Protein AF-A0A284VQP7-F1 (afdb_monomer_lite)

pLDDT: mean 91.72, std 7.7, range [53.84, 98.62]

Foldseek 3Di:
DAPVCLVVVLVVVLVVLVVVLVVVLVVLVVVLVVLVVQLVLLVLLLVLLVQLLVLLVQLLVLLVCCLVVVVVSSVVSNVSSVVSNVVSLVVNCVRDPDPVLNVLSVVLVVLVVQLNVLSVVLNVLSVDDDPDPVVSVVSNVVSNVSNVVSSVVNSVSSVVSSVVSVVSSVVSVVVSVVSVVVSVVSSVVSVVVSVVSVVVSVVVCCVQPVVLVVLLVVQVVCVVVVNLVDDNPDDDPYVSVVVSVVSVVVSVVVVVVVVVVVVVPPDPD

InterPro domains:
  IPR003660 HAMP domain [PF00672] (205-252)
  IPR003660 HAMP domain [PS50885] (207-259)
  IPR003660 HAMP domain [SM00304] (207-259)

Radius of gyration: 44.33 Å; chains: 1; bounding box: 80×21×144 Å

Structure (mmCIF, N/CA/C/O backbone):
data_AF-A0A284VQP7-F1
#
_entry.id   AF-A0A284VQP7-F1
#
loop_
_atom_site.group_PDB
_atom_site.id
_atom_site.type_symbol
_atom_site.label_atom_id
_atom_site.label_alt_id
_atom_site.label_comp_id
_atom_site.label_asym_id
_atom_site.label_entity_id
_atom_site.label_seq_id
_atom_site.pdbx_PDB_ins_code
_atom_site.Cartn_x
_atom_site.Cartn_y
_atom_site.Cartn_z
_atom_site.occupancy
_atom_site.B_iso_or_equiv
_atom_site.auth_seq_id
_atom_site.auth_comp_id
_atom_site.auth_asym_id
_atom_site.auth_atom_id
_atom_site.pdbx_PDB_model_num
ATOM 1 N N . MET A 1 1 ? -34.644 -8.974 44.242 1.00 61.06 1 MET A N 1
ATOM 2 C CA . MET A 1 1 ? -33.481 -9.615 43.578 1.00 61.06 1 MET A CA 1
ATOM 3 C C . MET A 1 1 ? -32.285 -9.430 44.492 1.00 61.06 1 MET A C 1
ATOM 5 O O . MET A 1 1 ? -32.101 -8.303 44.943 1.00 61.06 1 MET A O 1
ATOM 9 N N . LYS A 1 2 ? -31.546 -10.504 44.792 1.00 77.31 2 LYS A N 1
ATOM 10 C CA . LYS A 1 2 ? -30.437 -10.482 45.754 1.00 77.31 2 LYS A CA 1
ATOM 11 C C . LYS A 1 2 ? -29.360 -9.427 45.392 1.00 77.31 2 LYS A C 1
ATOM 13 O O . LYS A 1 2 ? -29.094 -9.256 44.202 1.00 77.31 2 LYS A O 1
ATOM 18 N N . ILE A 1 3 ? -28.742 -8.728 46.354 1.00 76.75 3 ILE A N 1
ATOM 19 C CA . ILE A 1 3 ? -27.685 -7.702 46.190 1.00 76.75 3 ILE A CA 1
ATOM 20 C C . ILE A 1 3 ? -26.565 -8.261 45.329 1.00 76.75 3 ILE A C 1
ATOM 22 O O . ILE A 1 3 ? -26.099 -7.590 44.410 1.00 76.75 3 ILE A O 1
ATOM 26 N N . MET A 1 4 ? -26.177 -9.509 45.606 1.00 77.31 4 MET A N 1
ATOM 27 C CA . MET A 1 4 ? -25.163 -10.219 44.840 1.00 77.31 4 MET A CA 1
ATOM 28 C C . MET A 1 4 ? -25.508 -10.213 43.349 1.00 77.31 4 MET A C 1
ATOM 30 O O . MET A 1 4 ? -24.656 -9.859 42.548 1.00 77.31 4 MET A O 1
ATOM 34 N N . TYR A 1 5 ? -26.759 -10.493 42.962 1.00 79.62 5 TYR A N 1
ATOM 35 C CA . TYR A 1 5 ? -27.167 -10.444 41.553 1.00 79.62 5 TYR A CA 1
ATOM 36 C C . TYR A 1 5 ? -27.206 -9.021 40.993 1.00 79.62 5 TYR A C 1
ATOM 38 O O . TYR A 1 5 ? -26.903 -8.844 39.820 1.00 79.62 5 TYR A O 1
ATOM 46 N N . LYS A 1 6 ? -27.511 -7.994 41.797 1.00 76.31 6 LYS A N 1
ATOM 47 C CA . LYS A 1 6 ? -27.460 -6.591 41.342 1.00 76.31 6 LYS A CA 1
ATOM 48 C C . LYS A 1 6 ? -26.025 -6.146 41.051 1.00 76.31 6 LYS A C 1
ATOM 50 O O . LYS A 1 6 ? -25.772 -5.610 39.975 1.00 76.31 6 LYS A O 1
ATOM 55 N N . LEU A 1 7 ? -25.092 -6.420 41.965 1.00 82.44 7 LEU A N 1
ATOM 56 C CA . LEU A 1 7 ? -23.664 -6.151 41.767 1.00 82.44 7 LEU A CA 1
ATOM 57 C C . LEU A 1 7 ? -23.115 -6.948 40.588 1.00 82.44 7 LEU A C 1
ATOM 59 O O . LEU A 1 7 ? -22.533 -6.365 39.678 1.00 82.44 7 LEU A O 1
ATOM 63 N N . LEU A 1 8 ? -23.360 -8.260 40.572 1.00 86.19 8 LEU A N 1
ATOM 64 C CA . LEU A 1 8 ? -22.884 -9.142 39.513 1.00 86.19 8 LEU A CA 1
ATOM 65 C C . LEU A 1 8 ? -23.449 -8.717 38.153 1.00 86.19 8 LEU A C 1
ATOM 67 O O . LEU A 1 8 ? -22.700 -8.667 37.190 1.00 86.19 8 LEU A O 1
ATOM 71 N N . SER A 1 9 ? -24.726 -8.325 38.073 1.00 84.69 9 SER A N 1
ATOM 72 C CA . SER A 1 9 ? -25.320 -7.824 36.826 1.00 84.69 9 SER A CA 1
ATOM 73 C C . SER A 1 9 ? -24.665 -6.530 36.335 1.00 84.69 9 SER A C 1
ATOM 75 O O . SER A 1 9 ? -24.411 -6.408 35.142 1.00 84.69 9 SER A O 1
ATOM 77 N N . GLY A 1 10 ? -24.323 -5.597 37.233 1.00 85.81 10 GLY A N 1
ATOM 78 C CA . GLY A 1 10 ? -23.617 -4.364 36.874 1.00 85.81 10 GLY A CA 1
ATOM 79 C C . GLY A 1 10 ? -22.186 -4.622 36.402 1.00 85.81 10 GLY A C 1
ATOM 80 O O . GLY A 1 10 ? -21.759 -4.060 35.397 1.00 85.81 10 GLY A O 1
ATOM 81 N N . PHE A 1 11 ? -21.467 -5.519 37.079 1.00 87.75 11 PHE A N 1
ATOM 82 C CA . PHE A 1 11 ? -20.127 -5.935 36.664 1.00 87.75 11 PHE A CA 1
ATOM 83 C C . PHE A 1 11 ? -20.138 -6.701 35.342 1.00 87.75 11 PHE A C 1
ATOM 85 O O . PHE A 1 11 ? -19.349 -6.383 34.462 1.00 87.75 11 PHE A O 1
ATOM 92 N N . ILE A 1 12 ? -21.050 -7.660 35.164 1.00 92.12 12 ILE A N 1
ATOM 93 C CA . ILE A 1 12 ? -21.219 -8.387 33.898 1.00 92.12 12 ILE A CA 1
ATOM 94 C C . ILE A 1 12 ? -21.541 -7.408 32.772 1.00 92.12 12 ILE A C 1
ATOM 96 O O . ILE A 1 12 ? -20.969 -7.515 31.694 1.00 92.12 12 ILE A O 1
ATOM 100 N N . PHE A 1 13 ? -22.411 -6.429 33.024 1.00 89.38 13 PHE A N 1
ATOM 101 C CA . PHE A 1 13 ? -22.733 -5.401 32.043 1.00 89.38 13 PHE A CA 1
ATOM 102 C C . PHE A 1 13 ? -21.506 -4.566 31.653 1.00 89.38 13 PHE A C 1
ATOM 104 O O . PHE A 1 13 ? -21.275 -4.351 30.466 1.00 89.38 13 PHE A O 1
ATOM 111 N N . LEU A 1 14 ? -20.680 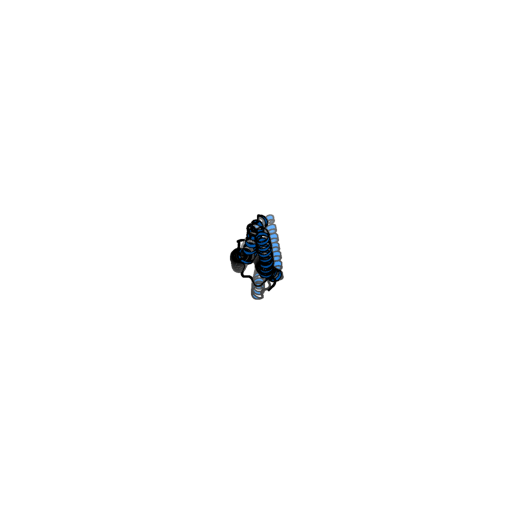-4.152 32.621 1.00 90.00 14 LEU A N 1
ATOM 112 C CA . LEU A 1 14 ? -19.423 -3.450 32.338 1.00 90.00 14 LEU A CA 1
ATOM 113 C C . LEU A 1 14 ? -18.441 -4.318 31.555 1.00 90.00 14 LEU A C 1
ATOM 115 O O . LEU A 1 14 ? -17.865 -3.849 30.580 1.00 90.00 14 LEU A O 1
ATOM 119 N N . VAL A 1 15 ? -18.270 -5.581 31.948 1.00 92.94 15 VAL A N 1
ATOM 120 C CA . VAL A 1 15 ? -17.390 -6.519 31.242 1.00 92.94 15 VAL A CA 1
ATOM 121 C C . VAL A 1 15 ? -17.854 -6.696 29.801 1.00 92.94 15 VAL A C 1
ATOM 123 O O . VAL A 1 15 ? -17.040 -6.548 28.898 1.00 92.94 15 VAL A O 1
ATOM 126 N N . LEU A 1 16 ? -19.150 -6.926 29.569 1.00 93.00 16 LEU A N 1
ATOM 127 C CA . LEU A 1 16 ? -19.714 -7.036 28.222 1.00 93.00 16 LEU A CA 1
ATOM 128 C C . LEU A 1 16 ? -19.466 -5.774 27.401 1.00 93.00 16 LEU A C 1
ATOM 130 O O . LEU A 1 16 ? -19.072 -5.868 26.243 1.00 93.00 16 LEU A O 1
ATOM 134 N N . LEU A 1 17 ? -19.649 -4.599 27.998 1.00 90.56 17 LEU A N 1
ATOM 135 C CA . LEU A 1 17 ? -19.397 -3.329 27.333 1.00 90.56 17 LEU A CA 1
ATOM 136 C C . LEU A 1 17 ? -17.929 -3.192 26.920 1.00 90.56 17 LEU A C 1
ATOM 138 O O . LEU A 1 17 ? -17.649 -2.890 25.761 1.00 90.56 17 LEU A O 1
ATOM 142 N N . PHE A 1 18 ? -16.993 -3.452 27.835 1.00 90.75 18 PHE A N 1
ATOM 143 C CA . PHE A 1 18 ? -15.564 -3.412 27.525 1.00 90.75 18 PHE A CA 1
ATOM 144 C C . PHE A 1 18 ? -15.166 -4.485 26.509 1.00 90.75 18 PHE A C 1
ATOM 146 O O . PHE A 1 18 ? -14.330 -4.220 25.651 1.00 90.75 18 PHE A O 1
ATOM 153 N N . SER A 1 19 ? -15.781 -5.670 26.551 1.00 93.75 19 SER A N 1
ATOM 154 C CA . SER A 1 19 ? -15.580 -6.708 25.537 1.00 93.75 19 SER A CA 1
ATOM 155 C C . SER A 1 19 ? -16.064 -6.249 24.162 1.00 93.75 19 SER A C 1
ATOM 157 O O . SER A 1 19 ? -15.336 -6.415 23.190 1.00 93.75 19 SER A O 1
ATOM 159 N N . ILE A 1 20 ? -17.240 -5.619 24.068 1.00 92.31 20 ILE A N 1
ATOM 160 C CA . ILE A 1 20 ? -17.759 -5.065 22.809 1.00 92.31 20 ILE A CA 1
ATOM 161 C C . ILE A 1 20 ? -16.827 -3.967 22.289 1.00 92.31 20 ILE A C 1
ATOM 163 O O . ILE A 1 20 ? -16.436 -4.009 21.126 1.00 92.31 20 ILE A O 1
ATOM 167 N N . ALA A 1 21 ? -16.416 -3.026 23.145 1.00 91.00 21 ALA A N 1
ATOM 168 C CA . ALA A 1 21 ? -15.462 -1.982 22.774 1.00 91.00 21 ALA A CA 1
ATOM 169 C C . ALA A 1 21 ? -14.129 -2.581 22.293 1.00 91.00 21 ALA A C 1
ATOM 171 O O . ALA A 1 21 ? -13.591 -2.150 21.277 1.00 91.00 21 ALA A O 1
ATOM 172 N N . GLY A 1 22 ? -13.631 -3.620 22.970 1.00 93.12 22 GLY A N 1
ATOM 173 C CA . GLY A 1 22 ? -12.433 -4.355 22.568 1.00 93.12 22 GLY A CA 1
ATOM 174 C C . GLY A 1 22 ? -12.576 -5.016 21.197 1.00 93.12 22 GLY A C 1
ATOM 175 O O . GLY A 1 22 ? -11.700 -4.854 20.353 1.00 93.12 22 GLY A O 1
ATOM 176 N N . VAL A 1 23 ? -13.697 -5.695 20.933 1.00 94.25 23 VAL A N 1
ATOM 177 C CA . VAL A 1 23 ? -13.986 -6.297 19.618 1.00 94.25 23 VAL A CA 1
ATOM 178 C C . VAL A 1 23 ? -14.062 -5.225 18.527 1.00 94.25 23 VAL A C 1
ATOM 180 O O . VAL A 1 23 ? -13.500 -5.409 17.449 1.00 94.25 23 VAL A O 1
ATOM 183 N N . VAL A 1 24 ? -14.699 -4.083 18.800 1.00 91.31 24 VAL A N 1
ATOM 184 C CA . VAL A 1 24 ? -14.751 -2.947 17.865 1.00 91.31 24 VAL A CA 1
ATOM 185 C C . VAL A 1 24 ? -13.346 -2.412 17.572 1.00 91.31 24 VAL A C 1
ATOM 187 O O . VAL A 1 24 ? -13.013 -2.174 16.416 1.00 91.31 24 VAL A O 1
ATOM 190 N N . ILE A 1 25 ? -12.491 -2.257 18.583 1.00 90.44 25 ILE A N 1
ATOM 191 C CA . ILE A 1 25 ? -11.111 -1.793 18.383 1.00 90.44 25 ILE A CA 1
ATOM 192 C C . ILE A 1 25 ? -10.320 -2.801 17.541 1.00 90.44 25 ILE A C 1
ATOM 194 O O . ILE A 1 25 ? -9.711 -2.411 16.549 1.00 90.44 25 ILE A O 1
ATOM 198 N N . ILE A 1 26 ? -10.373 -4.093 17.881 1.00 91.81 26 ILE A N 1
ATOM 199 C CA . ILE A 1 26 ? -9.652 -5.150 17.151 1.00 91.81 26 ILE A CA 1
ATOM 200 C C . ILE A 1 26 ? -10.114 -5.224 15.692 1.00 91.81 26 ILE A C 1
ATOM 202 O O . ILE A 1 26 ? -9.290 -5.297 14.787 1.00 91.81 26 ILE A O 1
ATOM 206 N N . THR A 1 27 ? -11.422 -5.157 15.439 1.00 89.56 27 THR A N 1
ATOM 207 C CA . THR A 1 27 ? -11.949 -5.176 14.065 1.00 89.56 27 THR A CA 1
ATOM 208 C C . THR A 1 27 ? -11.489 -3.966 13.250 1.00 89.56 27 THR A C 1
ATOM 210 O O . THR A 1 27 ? -11.126 -4.141 12.091 1.00 89.56 27 THR A O 1
ATOM 213 N N . ASN A 1 28 ? -11.419 -2.767 13.840 1.00 87.75 28 ASN A N 1
ATOM 214 C CA . ASN A 1 28 ? -10.866 -1.590 13.156 1.00 87.75 28 ASN A CA 1
ATOM 215 C C . ASN A 1 28 ? -9.350 -1.707 12.913 1.00 87.75 28 ASN A C 1
ATOM 217 O O . ASN A 1 28 ? -8.872 -1.301 11.856 1.00 87.75 28 ASN A O 1
ATOM 221 N N . LEU A 1 29 ? -8.594 -2.299 13.844 1.00 87.75 29 LEU A N 1
ATOM 222 C CA . LEU A 1 29 ? -7.161 -2.554 13.648 1.00 87.75 29 LEU A CA 1
ATOM 223 C C . LEU A 1 29 ? -6.907 -3.521 12.484 1.00 87.75 29 LEU A C 1
ATOM 225 O O . LEU A 1 29 ? -6.023 -3.267 11.671 1.00 87.75 29 LEU A O 1
ATOM 229 N N . ASN A 1 30 ? -7.728 -4.564 12.343 1.00 88.44 30 ASN A N 1
ATOM 230 C CA . ASN A 1 30 ? -7.627 -5.490 11.211 1.00 88.44 30 ASN A CA 1
ATOM 231 C C . ASN A 1 30 ? -7.916 -4.795 9.868 1.00 88.44 30 ASN A C 1
ATOM 233 O O . ASN A 1 30 ? -7.299 -5.122 8.858 1.00 88.44 30 ASN A O 1
ATOM 237 N N . VAL A 1 31 ? -8.826 -3.811 9.837 1.00 87.69 31 VAL A N 1
ATOM 238 C CA . VAL A 1 31 ? -9.062 -3.002 8.627 1.00 87.69 31 VAL A CA 1
ATOM 239 C C . VAL A 1 31 ? -7.801 -2.221 8.255 1.00 87.69 31 VAL A C 1
ATOM 241 O O . VAL A 1 31 ? -7.412 -2.239 7.089 1.00 87.69 31 VAL A O 1
ATOM 244 N N . ILE A 1 32 ? -7.118 -1.602 9.225 1.00 89.12 32 ILE A N 1
ATOM 245 C CA . ILE A 1 32 ? -5.844 -0.908 8.973 1.00 89.12 32 ILE A CA 1
ATOM 246 C C . ILE A 1 32 ? -4.805 -1.863 8.383 1.00 89.12 32 ILE A C 1
ATOM 248 O O . ILE A 1 32 ? -4.155 -1.491 7.414 1.00 89.12 32 ILE A O 1
ATOM 252 N N . GLU A 1 33 ? -4.678 -3.085 8.905 1.00 87.44 33 GLU A N 1
ATOM 253 C CA . GLU A 1 33 ? -3.718 -4.071 8.387 1.00 87.44 33 GLU A CA 1
ATOM 254 C C . GLU A 1 33 ? -3.979 -4.406 6.909 1.00 87.44 33 GLU A C 1
ATOM 256 O O . GLU A 1 33 ? -3.057 -4.415 6.095 1.00 87.44 33 GLU A O 1
ATOM 261 N N . THR A 1 34 ? -5.245 -4.602 6.523 1.00 87.75 34 THR A N 1
ATOM 262 C CA . THR A 1 34 ? -5.590 -4.857 5.112 1.00 87.75 34 THR A CA 1
ATOM 263 C C . THR A 1 34 ? -5.309 -3.660 4.204 1.00 87.75 34 THR A C 1
ATOM 265 O O . THR A 1 34 ? -4.891 -3.833 3.058 1.00 87.75 34 THR A O 1
ATOM 268 N N . VAL A 1 35 ? -5.518 -2.443 4.709 1.00 90.06 35 VAL A N 1
ATOM 269 C CA . VAL A 1 35 ? -5.256 -1.212 3.961 1.00 90.06 35 VAL A CA 1
ATOM 270 C C . VAL A 1 35 ? -3.751 -0.964 3.831 1.00 90.06 35 VAL A C 1
ATOM 272 O O . VAL A 1 35 ? -3.297 -0.592 2.754 1.00 90.06 35 VAL A O 1
ATOM 275 N N . ASP A 1 36 ? -2.969 -1.231 4.876 1.00 89.94 36 ASP A N 1
ATOM 276 C CA . ASP A 1 36 ? -1.506 -1.144 4.852 1.00 89.94 36 ASP A CA 1
ATOM 277 C C . ASP A 1 36 ? -0.902 -2.132 3.845 1.00 89.94 36 ASP A C 1
ATOM 279 O O . ASP A 1 36 ? -0.103 -1.745 2.990 1.00 89.94 36 ASP A O 1
ATOM 283 N N . ALA A 1 37 ? -1.384 -3.381 3.840 1.00 92.12 37 ALA A N 1
ATOM 284 C CA . ALA A 1 37 ? -0.995 -4.374 2.841 1.00 92.12 37 ALA A CA 1
ATOM 285 C C . ALA A 1 37 ? -1.308 -3.906 1.408 1.00 92.12 37 ALA A C 1
ATOM 287 O O . ALA A 1 37 ? -0.504 -4.111 0.495 1.00 92.12 37 ALA A O 1
ATOM 288 N N . ARG A 1 38 ? -2.453 -3.235 1.205 1.00 93.00 38 ARG A N 1
ATOM 289 C CA . ARG A 1 38 ? -2.819 -2.673 -0.100 1.00 93.00 38 ARG A CA 1
ATOM 290 C C . ARG A 1 38 ? -1.904 -1.520 -0.513 1.00 93.00 38 ARG A C 1
ATOM 292 O O . ARG A 1 38 ? -1.459 -1.500 -1.657 1.00 93.00 38 ARG A O 1
ATOM 299 N N . VAL A 1 39 ? -1.583 -0.608 0.404 1.00 95.25 39 VAL A N 1
ATOM 300 C CA . VAL A 1 39 ? -0.620 0.480 0.159 1.00 95.25 39 VAL A CA 1
ATOM 301 C C . VAL A 1 39 ? 0.743 -0.087 -0.228 1.00 95.25 39 VAL A C 1
ATOM 303 O O . VAL A 1 39 ? 1.332 0.376 -1.201 1.00 95.25 39 VAL A O 1
ATOM 306 N N . GLY A 1 40 ? 1.228 -1.105 0.488 1.00 95.56 40 GLY A N 1
ATOM 307 C CA . GLY A 1 40 ? 2.493 -1.767 0.170 1.00 95.56 40 GLY A CA 1
ATOM 308 C C . GLY A 1 40 ? 2.500 -2.397 -1.227 1.00 95.56 40 GLY A C 1
ATOM 309 O O . GLY A 1 40 ? 3.482 -2.262 -1.962 1.00 95.56 40 GLY A O 1
ATOM 310 N N . TYR A 1 41 ? 1.395 -3.043 -1.610 1.00 96.06 41 TYR A N 1
ATOM 311 C CA . TYR A 1 41 ? 1.209 -3.599 -2.951 1.00 96.06 41 TYR A CA 1
ATOM 312 C C . TYR A 1 41 ? 1.246 -2.505 -4.031 1.00 96.06 41 TYR A C 1
ATOM 314 O O . TYR A 1 41 ? 2.082 -2.582 -4.931 1.00 96.06 41 TYR A O 1
ATOM 322 N N . ASP A 1 42 ? 0.408 -1.466 -3.924 1.00 96.19 42 ASP A N 1
ATOM 323 C CA . ASP A 1 42 ? 0.322 -0.412 -4.948 1.00 96.19 42 ASP A CA 1
ATOM 324 C C . ASP A 1 42 ? 1.651 0.368 -5.054 1.00 96.19 42 ASP A C 1
ATOM 326 O O . ASP A 1 42 ? 2.144 0.613 -6.158 1.00 96.19 42 ASP A O 1
ATOM 330 N N . PHE A 1 43 ? 2.302 0.651 -3.916 1.00 97.06 43 PHE A N 1
ATOM 331 C CA . PHE A 1 43 ? 3.628 1.277 -3.874 1.00 97.06 43 PHE A CA 1
ATOM 332 C C . PHE A 1 43 ? 4.690 0.440 -4.593 1.00 97.06 43 PHE A C 1
ATOM 334 O O . PHE A 1 43 ? 5.497 0.982 -5.351 1.00 97.06 43 PHE A O 1
ATOM 341 N N . SER A 1 44 ? 4.691 -0.880 -4.387 1.00 97.31 44 SER A N 1
ATOM 342 C CA . SER A 1 44 ? 5.637 -1.773 -5.062 1.00 97.31 44 SER A CA 1
ATOM 343 C C . SER A 1 44 ? 5.401 -1.750 -6.573 1.00 97.31 44 SER A C 1
ATOM 345 O O . SER A 1 44 ? 6.334 -1.527 -7.340 1.00 97.31 44 SER A O 1
ATOM 347 N N . ILE A 1 45 ? 4.153 -1.879 -7.029 1.00 97.94 45 ILE A N 1
ATOM 348 C CA . ILE A 1 45 ? 3.832 -1.790 -8.460 1.00 97.94 45 ILE A CA 1
ATOM 349 C C . ILE A 1 45 ? 4.321 -0.460 -9.059 1.00 97.94 45 ILE A C 1
ATOM 351 O O . ILE A 1 45 ? 4.996 -0.470 -10.092 1.00 97.94 45 ILE A O 1
ATOM 355 N N . ASN A 1 46 ? 4.069 0.675 -8.404 1.00 98.06 46 ASN A N 1
ATOM 356 C CA . ASN A 1 46 ? 4.542 1.978 -8.875 1.00 98.06 46 ASN A CA 1
ATOM 357 C C . ASN A 1 46 ? 6.079 2.083 -8.917 1.00 98.06 46 ASN A C 1
ATOM 359 O O . ASN A 1 46 ? 6.645 2.559 -9.907 1.00 98.06 46 ASN A O 1
ATOM 363 N N . GLN A 1 47 ? 6.772 1.590 -7.887 1.00 98.19 47 GLN A N 1
ATOM 364 C CA . GLN A 1 47 ? 8.234 1.607 -7.823 1.00 98.19 47 GLN A CA 1
ATOM 365 C C . GLN A 1 47 ? 8.860 0.806 -8.972 1.00 98.19 47 GLN A C 1
ATOM 367 O O . GLN A 1 47 ? 9.774 1.292 -9.645 1.00 98.19 47 GLN A O 1
ATOM 372 N N . TYR A 1 48 ? 8.370 -0.411 -9.213 1.00 98.50 48 TYR A N 1
ATOM 373 C CA . TYR A 1 48 ? 8.868 -1.266 -10.290 1.00 98.50 48 TYR A CA 1
ATOM 374 C C . TYR A 1 48 ? 8.511 -0.696 -11.672 1.00 98.50 48 TYR A C 1
ATOM 376 O O . TYR A 1 48 ? 9.341 -0.733 -12.578 1.00 98.50 48 TYR A O 1
ATOM 384 N N . SER A 1 49 ? 7.345 -0.062 -11.822 1.00 98.38 49 SER A N 1
ATOM 385 C CA . SER A 1 49 ? 6.967 0.667 -13.046 1.00 98.38 49 SER A CA 1
ATOM 386 C C . SER A 1 49 ? 7.921 1.831 -13.335 1.00 98.38 49 SER A C 1
ATOM 388 O O . SER A 1 49 ? 8.433 1.963 -14.446 1.00 98.38 49 SER A O 1
ATOM 390 N N . THR A 1 50 ? 8.251 2.623 -12.312 1.00 98.25 50 THR A N 1
ATOM 391 C CA . THR A 1 50 ? 9.195 3.749 -12.418 1.00 98.25 50 THR A CA 1
ATOM 392 C C . THR A 1 50 ? 10.610 3.268 -12.753 1.00 98.25 50 THR A C 1
ATOM 394 O O . THR A 1 50 ? 11.334 3.879 -13.539 1.00 98.25 50 THR A O 1
ATOM 397 N N . ASN A 1 51 ? 11.044 2.154 -12.161 1.00 98.31 51 ASN A N 1
ATOM 398 C CA . ASN A 1 51 ? 12.353 1.577 -12.459 1.00 98.31 51 ASN A CA 1
ATOM 399 C C . ASN A 1 51 ? 12.415 0.968 -13.869 1.00 98.31 51 ASN A C 1
ATOM 401 O O . ASN A 1 51 ? 13.474 1.024 -14.497 1.00 98.31 51 ASN A O 1
ATOM 405 N N . TYR A 1 52 ? 11.298 0.446 -14.384 1.00 98.44 52 TYR A N 1
ATOM 406 C CA . TYR A 1 52 ? 11.174 0.021 -15.778 1.00 98.44 52 TYR A CA 1
ATOM 407 C C . TYR A 1 52 ? 11.389 1.221 -16.720 1.00 98.44 52 TYR A C 1
ATOM 409 O O . TYR A 1 52 ? 12.278 1.179 -17.572 1.00 98.44 52 TYR A O 1
ATOM 417 N N . GLU A 1 53 ? 10.681 2.331 -16.498 1.00 97.75 53 GLU A N 1
ATOM 418 C CA . GLU A 1 53 ? 10.864 3.584 -17.250 1.00 97.75 53 GLU A CA 1
ATOM 419 C C . GLU A 1 53 ? 12.323 4.075 -17.227 1.00 97.75 53 GLU A C 1
ATOM 421 O O . GLU A 1 53 ? 12.923 4.359 -18.268 1.00 97.75 53 GLU A O 1
ATOM 426 N N . ARG A 1 54 ? 12.958 4.084 -16.048 1.00 97.94 54 ARG A N 1
ATOM 427 C CA . ARG A 1 54 ? 14.380 4.449 -15.915 1.00 97.94 54 ARG A CA 1
ATOM 428 C C . ARG A 1 54 ? 15.306 3.514 -16.692 1.00 97.94 54 ARG A C 1
ATOM 430 O O . ARG A 1 54 ? 16.312 3.977 -17.231 1.00 97.94 54 ARG A O 1
ATOM 437 N N . GLY A 1 55 ? 14.992 2.221 -16.755 1.00 98.06 55 GLY A N 1
ATOM 438 C CA . GLY A 1 55 ? 15.732 1.243 -17.553 1.00 98.06 55 GLY A CA 1
ATOM 439 C C . GLY A 1 55 ? 15.707 1.574 -19.048 1.00 98.06 55 GLY A C 1
ATOM 440 O O . GLY A 1 55 ? 16.757 1.544 -19.699 1.00 98.06 55 GLY A O 1
ATOM 441 N N . ALA A 1 56 ? 14.545 1.979 -19.569 1.00 97.69 56 ALA A N 1
ATOM 442 C CA . ALA A 1 56 ? 14.381 2.407 -20.959 1.00 97.69 56 ALA A CA 1
ATOM 443 C C . ALA A 1 56 ? 15.221 3.654 -21.275 1.00 97.69 56 ALA A C 1
ATOM 445 O O . ALA A 1 56 ? 16.026 3.642 -22.215 1.00 97.69 56 ALA A O 1
ATOM 446 N N . ALA A 1 57 ? 15.129 4.688 -20.432 1.00 96.69 57 ALA A N 1
ATOM 447 C CA . ALA A 1 57 ? 15.938 5.901 -20.565 1.00 96.69 57 ALA A CA 1
ATOM 448 C C . ALA A 1 57 ? 17.448 5.594 -20.511 1.00 96.69 57 ALA A C 1
ATOM 450 O O . ALA A 1 57 ? 18.239 6.125 -21.295 1.00 96.69 57 ALA A O 1
ATOM 451 N N . LYS A 1 58 ? 17.864 4.681 -19.625 1.00 98.12 58 LYS A N 1
ATOM 452 C CA . LYS A 1 58 ? 19.265 4.264 -19.490 1.00 98.12 58 LYS A CA 1
ATOM 453 C C . LYS A 1 58 ? 19.788 3.555 -20.739 1.00 98.12 58 LYS A C 1
ATOM 455 O O . LYS A 1 58 ? 20.906 3.845 -21.169 1.00 98.12 58 LYS A O 1
ATOM 460 N N . MET A 1 59 ? 18.983 2.685 -21.354 1.00 98.12 59 MET A N 1
ATOM 461 C CA . MET A 1 59 ? 19.328 2.038 -22.624 1.00 98.12 59 MET A CA 1
ATOM 462 C C . MET A 1 59 ? 19.486 3.065 -23.753 1.00 98.12 59 MET A C 1
ATOM 464 O O . MET A 1 59 ? 20.447 2.981 -24.523 1.00 98.12 59 MET A O 1
ATOM 468 N N . GLN A 1 60 ? 18.584 4.045 -23.844 1.00 96.00 60 GLN A N 1
ATOM 469 C CA . GLN A 1 60 ? 18.636 5.102 -24.860 1.00 96.00 60 GLN A CA 1
ATOM 470 C C . GLN A 1 60 ? 19.916 5.932 -24.741 1.00 96.00 60 GLN A C 1
ATOM 472 O O . GLN A 1 60 ? 20.674 6.044 -25.707 1.00 96.00 60 GLN A O 1
ATOM 477 N N . VAL A 1 61 ? 20.197 6.447 -23.539 1.00 97.56 61 VAL A N 1
ATOM 478 C CA . VAL A 1 61 ? 21.415 7.223 -23.263 1.00 97.56 61 VAL A CA 1
ATOM 479 C C . VAL A 1 61 ? 22.660 6.378 -23.523 1.00 97.56 61 VAL A C 1
ATOM 481 O O . VAL A 1 61 ? 23.594 6.845 -24.175 1.00 97.56 61 VAL A O 1
ATOM 484 N N . GLY A 1 62 ? 22.666 5.119 -23.081 1.00 98.19 62 GLY A N 1
ATOM 485 C CA . GLY A 1 62 ? 23.773 4.199 -23.327 1.00 98.19 62 GLY A CA 1
ATOM 486 C C . GLY A 1 62 ? 24.030 3.966 -24.816 1.00 98.19 62 GLY A C 1
ATOM 487 O O . GLY A 1 62 ? 25.177 4.011 -25.256 1.00 98.19 62 GLY A O 1
ATOM 488 N N . THR A 1 63 ? 22.972 3.788 -25.610 1.00 97.94 63 THR A N 1
ATOM 489 C CA . THR A 1 63 ? 23.083 3.583 -27.062 1.00 97.94 63 THR A CA 1
ATOM 490 C C . THR A 1 63 ? 23.608 4.828 -27.767 1.00 97.94 63 THR A C 1
ATOM 492 O O . THR A 1 63 ? 24.488 4.731 -28.625 1.00 97.94 63 THR A O 1
ATOM 495 N N . TYR A 1 64 ? 23.138 6.009 -27.360 1.00 96.69 64 TYR A N 1
ATOM 496 C CA . TYR A 1 64 ? 23.660 7.273 -27.867 1.00 96.69 64 TYR A CA 1
ATOM 497 C C . TYR A 1 64 ? 25.154 7.421 -27.546 1.00 96.69 64 TYR A C 1
ATOM 499 O O . TYR A 1 64 ? 25.952 7.602 -28.462 1.00 96.69 64 TYR A O 1
ATOM 507 N N . LEU A 1 65 ? 25.565 7.241 -26.286 1.00 97.44 65 LEU A N 1
ATOM 508 C CA . LEU A 1 65 ? 26.977 7.293 -25.880 1.00 97.44 65 LEU A CA 1
ATOM 509 C C . LEU A 1 65 ? 27.842 6.281 -26.639 1.00 97.44 65 LEU A C 1
ATOM 511 O O . LEU A 1 65 ? 28.958 6.606 -27.050 1.00 97.44 65 LEU A O 1
ATOM 515 N N . TYR A 1 66 ? 27.318 5.075 -26.863 1.00 97.31 66 TYR A N 1
ATOM 516 C CA . TYR A 1 66 ? 27.998 4.045 -27.641 1.00 97.31 66 TYR A CA 1
ATOM 517 C C . TYR A 1 66 ? 28.262 4.508 -29.079 1.00 97.31 66 TYR A C 1
ATOM 519 O O . TYR A 1 66 ? 29.382 4.371 -29.573 1.00 97.31 66 TYR A O 1
ATOM 527 N N . SER A 1 67 ? 27.259 5.122 -29.718 1.00 95.75 67 SER A N 1
ATOM 528 C CA . SER A 1 67 ? 27.369 5.673 -31.076 1.00 95.75 67 SER A CA 1
ATOM 529 C C . SER A 1 67 ? 28.332 6.861 -31.188 1.00 95.75 67 SER A C 1
ATOM 531 O O . SER A 1 67 ? 28.926 7.064 -32.242 1.00 95.75 67 SER A O 1
ATOM 533 N N . GLN A 1 68 ? 28.535 7.611 -30.098 1.00 95.12 68 GLN A N 1
ATOM 534 C CA . GLN A 1 68 ? 29.409 8.792 -30.040 1.00 95.12 68 GLN A CA 1
ATOM 535 C C . GLN A 1 68 ? 30.863 8.461 -29.651 1.00 95.12 68 GLN A C 1
ATOM 537 O O . GLN A 1 68 ? 31.669 9.359 -29.418 1.00 95.12 68 GLN A O 1
ATOM 542 N N . GLY A 1 69 ? 31.218 7.176 -29.558 1.00 93.62 69 GLY A N 1
ATOM 543 C CA . GLY A 1 69 ? 32.585 6.727 -29.272 1.00 93.62 69 GLY A CA 1
ATOM 544 C C . GLY A 1 69 ? 32.880 6.451 -27.795 1.00 93.62 69 GLY A C 1
ATOM 545 O O . GLY A 1 69 ? 33.921 5.878 -27.480 1.00 93.62 69 GLY A O 1
ATOM 546 N N . SER A 1 70 ? 31.956 6.742 -26.873 1.00 97.06 70 SER A N 1
ATOM 547 C CA . SER A 1 70 ? 32.056 6.343 -25.459 1.00 97.06 70 SER A CA 1
ATOM 548 C C . SER A 1 70 ? 31.609 4.888 -25.250 1.00 97.06 70 SER A C 1
ATOM 550 O O . SER A 1 70 ? 30.745 4.596 -24.424 1.00 97.06 70 SER A O 1
ATOM 552 N N . GLN A 1 71 ? 32.194 3.952 -26.003 1.00 95.25 71 GLN A N 1
ATOM 553 C CA . GLN A 1 71 ? 31.694 2.577 -26.130 1.00 95.25 71 GLN A CA 1
ATOM 554 C C . GLN A 1 71 ? 31.665 1.783 -24.816 1.00 95.25 71 GLN A C 1
ATOM 556 O O . GLN A 1 71 ? 30.709 1.048 -24.580 1.00 95.25 71 GLN A O 1
ATO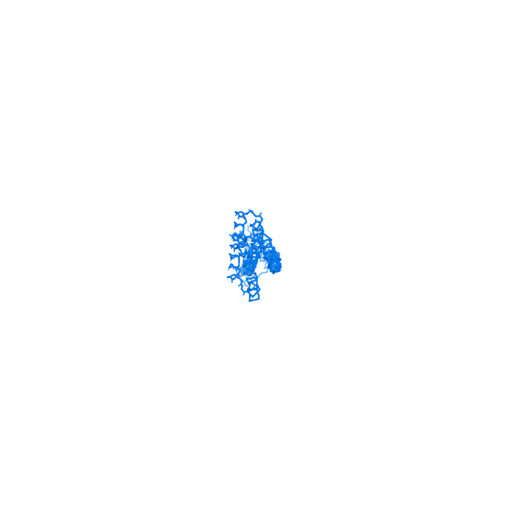M 561 N N . ALA A 1 72 ? 32.674 1.919 -23.949 1.00 97.38 72 ALA A N 1
ATOM 562 C CA . ALA A 1 72 ? 32.713 1.185 -22.680 1.00 97.38 72 ALA A CA 1
ATOM 563 C C . ALA A 1 72 ? 31.543 1.580 -21.760 1.00 97.38 72 ALA A C 1
ATOM 565 O O . ALA A 1 72 ? 30.771 0.724 -21.331 1.00 97.38 72 ALA A O 1
ATOM 566 N N . MET A 1 73 ? 31.370 2.887 -21.536 1.00 97.31 73 MET A N 1
ATOM 567 C CA . MET A 1 73 ? 30.274 3.435 -20.733 1.00 97.31 73 MET A CA 1
ATOM 568 C C . MET A 1 73 ? 28.913 3.184 -21.393 1.00 97.31 73 MET A C 1
ATOM 570 O O . MET A 1 73 ? 27.979 2.746 -20.727 1.00 97.31 73 MET A O 1
ATOM 574 N N . GLY A 1 74 ? 28.810 3.396 -22.708 1.00 98.19 74 GLY A N 1
ATOM 575 C CA . GLY A 1 74 ? 27.585 3.144 -23.461 1.00 98.19 74 GLY A CA 1
ATOM 576 C C . GLY A 1 74 ? 27.128 1.691 -23.345 1.00 98.19 74 GLY A C 1
ATOM 577 O O . GLY A 1 74 ? 25.981 1.433 -22.990 1.00 98.19 74 GLY A O 1
ATOM 578 N N . LYS A 1 75 ? 28.040 0.728 -23.535 1.00 97.69 75 LYS A N 1
ATOM 579 C CA . LYS A 1 75 ? 27.743 -0.706 -23.407 1.00 97.69 75 LYS A CA 1
ATOM 580 C C . LYS A 1 75 ? 27.300 -1.078 -21.995 1.00 97.69 75 LYS A C 1
ATOM 582 O O . LYS A 1 75 ? 26.353 -1.845 -21.844 1.00 97.69 75 LYS A O 1
ATOM 587 N N . GLN A 1 76 ? 27.960 -0.531 -20.973 1.00 98.12 76 GLN A N 1
ATOM 588 C CA . GLN A 1 76 ? 27.557 -0.737 -19.583 1.00 98.12 76 GLN A CA 1
ATOM 589 C C . GLN A 1 76 ? 26.122 -0.248 -19.349 1.00 98.12 76 GLN A C 1
ATOM 591 O O 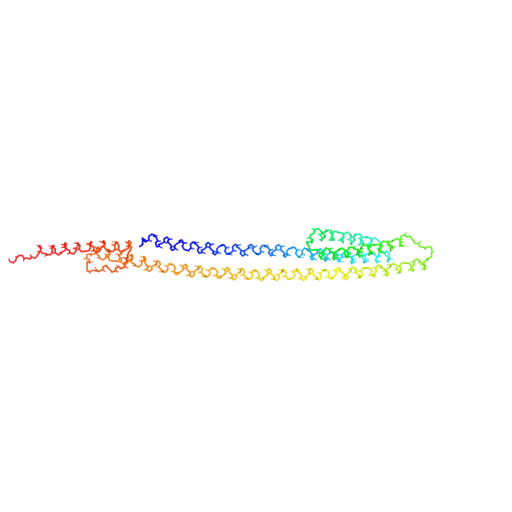. GLN A 1 76 ? 25.289 -1.009 -18.865 1.00 98.12 76 GLN A O 1
ATOM 596 N N . MET A 1 77 ? 25.806 0.986 -19.749 1.00 98.50 77 MET A N 1
ATOM 597 C CA . MET A 1 77 ? 24.470 1.558 -19.568 1.00 98.50 77 MET A CA 1
ATOM 598 C C . MET A 1 77 ? 23.388 0.800 -20.342 1.00 98.50 77 MET A C 1
ATOM 600 O O . MET A 1 77 ? 22.297 0.606 -19.815 1.00 98.50 77 MET A O 1
ATOM 604 N N . ILE A 1 78 ? 23.685 0.336 -21.561 1.00 98.50 78 ILE A N 1
ATOM 605 C CA . ILE A 1 78 ? 22.764 -0.496 -22.350 1.00 98.50 78 ILE A CA 1
ATOM 606 C C . ILE A 1 78 ? 22.447 -1.791 -21.606 1.00 98.50 78 ILE A C 1
ATOM 608 O O . ILE A 1 78 ? 21.276 -2.132 -21.461 1.00 98.50 78 ILE A O 1
ATOM 612 N N . ASN A 1 79 ? 23.471 -2.491 -21.113 1.00 98.38 79 ASN A N 1
ATOM 613 C CA . ASN A 1 79 ? 23.285 -3.743 -20.386 1.00 98.38 79 ASN A CA 1
ATOM 614 C C . ASN A 1 79 ? 22.476 -3.529 -19.103 1.00 98.38 79 ASN A C 1
ATOM 616 O O . ASN A 1 79 ? 21.484 -4.217 -18.892 1.00 98.38 79 ASN A O 1
ATOM 620 N N . GLU A 1 80 ? 22.849 -2.536 -18.293 1.00 98.25 80 GLU A N 1
ATOM 621 C CA . GLU A 1 80 ? 22.140 -2.204 -17.053 1.00 98.25 80 GLU A CA 1
ATOM 622 C C . GLU A 1 80 ? 20.693 -1.757 -17.322 1.00 98.25 80 GLU A C 1
ATOM 624 O O . GLU A 1 80 ? 19.796 -2.071 -16.546 1.00 98.25 80 GLU A O 1
ATOM 629 N N . GLY A 1 81 ? 20.449 -1.029 -18.417 1.00 98.38 81 GLY A N 1
ATOM 630 C CA . GLY A 1 81 ? 19.108 -0.629 -18.840 1.00 98.38 81 GLY A CA 1
ATOM 631 C C . GLY A 1 81 ? 18.254 -1.830 -19.239 1.00 98.38 81 GLY A C 1
ATOM 632 O O . GLY A 1 81 ? 17.155 -1.994 -18.717 1.00 98.38 81 GLY A O 1
ATOM 633 N N . LYS A 1 82 ? 18.776 -2.709 -20.106 1.00 98.38 82 LYS A N 1
ATOM 634 C CA . LYS A 1 82 ? 18.095 -3.944 -20.532 1.00 98.38 82 LYS A CA 1
ATOM 635 C C . LYS A 1 82 ? 17.798 -4.875 -19.355 1.00 98.38 82 LYS A C 1
ATOM 637 O O . LYS A 1 82 ? 16.694 -5.406 -19.265 1.00 98.38 82 LYS A O 1
ATOM 642 N N . GLU A 1 83 ? 18.755 -5.043 -18.446 1.00 98.25 83 GLU A N 1
ATOM 643 C CA . GLU A 1 83 ? 18.583 -5.849 -17.236 1.00 98.25 83 GLU A CA 1
ATOM 644 C C . GLU A 1 83 ? 17.507 -5.260 -16.318 1.00 98.25 83 GLU A C 1
ATOM 646 O O . GLU A 1 83 ? 16.592 -5.979 -15.918 1.00 98.25 83 GLU A O 1
ATOM 651 N N . ALA A 1 84 ? 17.564 -3.951 -16.044 1.00 98.06 84 ALA A N 1
ATOM 652 C CA . ALA A 1 84 ? 16.562 -3.279 -15.225 1.00 98.06 84 ALA A CA 1
ATOM 653 C C . ALA A 1 84 ? 15.159 -3.411 -15.833 1.00 98.06 84 ALA A C 1
ATOM 655 O O . ALA A 1 84 ? 14.220 -3.757 -15.121 1.00 98.06 84 ALA A O 1
ATOM 656 N N . MET A 1 85 ? 15.003 -3.184 -17.139 1.00 98.56 85 MET A N 1
ATOM 657 C CA . MET A 1 85 ? 13.712 -3.352 -17.810 1.00 98.56 85 MET A CA 1
ATOM 658 C C . MET A 1 85 ? 13.178 -4.784 -17.663 1.00 98.56 85 MET A C 1
ATOM 660 O O . MET A 1 85 ? 12.044 -4.969 -17.228 1.00 98.56 85 MET A O 1
ATOM 664 N N . GLY A 1 86 ? 14.015 -5.796 -17.924 1.00 98.38 86 GLY A N 1
ATOM 665 C CA . GLY A 1 86 ? 13.634 -7.205 -17.789 1.00 98.38 86 GLY A CA 1
ATOM 666 C C . GLY A 1 86 ? 13.214 -7.580 -16.367 1.00 98.38 86 GLY A C 1
ATOM 667 O O . GLY A 1 86 ? 12.127 -8.116 -16.171 1.00 98.38 86 GLY A O 1
ATOM 668 N N . GLN A 1 87 ? 14.027 -7.233 -15.365 1.00 98.44 87 GLN A N 1
ATOM 669 C CA . GLN A 1 87 ? 13.732 -7.522 -13.957 1.00 98.44 87 GLN A CA 1
ATOM 670 C C . GLN A 1 87 ? 12.423 -6.871 -13.496 1.00 98.44 87 GLN A C 1
ATOM 672 O O . GLN A 1 87 ? 11.607 -7.514 -12.833 1.00 98.44 87 GLN A O 1
ATOM 677 N N . ASN A 1 88 ? 12.207 -5.601 -13.853 1.00 98.62 88 ASN A N 1
ATOM 678 C CA . ASN A 1 88 ? 11.008 -4.885 -13.432 1.00 98.62 88 ASN A CA 1
ATOM 679 C C . ASN A 1 88 ? 9.759 -5.379 -14.166 1.00 98.62 88 ASN A C 1
ATOM 681 O O . ASN A 1 88 ? 8.730 -5.595 -13.529 1.00 98.62 88 ASN A O 1
ATOM 685 N N . ARG A 1 89 ? 9.852 -5.643 -15.474 1.00 98.50 89 ARG A N 1
ATOM 686 C CA . ARG A 1 89 ? 8.778 -6.278 -16.246 1.00 98.50 89 ARG A CA 1
ATOM 687 C C . ARG A 1 89 ? 8.378 -7.621 -15.641 1.00 98.50 89 ARG A C 1
ATOM 689 O O . ARG A 1 89 ? 7.189 -7.872 -15.472 1.00 98.50 89 ARG A O 1
ATOM 696 N N . ASP A 1 90 ? 9.346 -8.476 -15.320 1.00 98.44 90 ASP A N 1
ATOM 697 C CA . ASP A 1 90 ? 9.075 -9.824 -14.817 1.00 98.44 90 ASP A CA 1
ATOM 698 C C . ASP A 1 90 ? 8.419 -9.777 -13.429 1.00 98.44 90 ASP A C 1
ATOM 700 O O . ASP A 1 90 ? 7.471 -10.519 -13.169 1.00 98.44 90 ASP A O 1
ATOM 704 N N . TYR A 1 91 ? 8.850 -8.859 -12.558 1.00 98.44 91 TYR A N 1
ATOM 705 C CA . TYR A 1 91 ? 8.165 -8.609 -11.288 1.00 98.44 91 TYR A CA 1
ATOM 706 C C . TYR A 1 91 ? 6.711 -8.171 -11.503 1.00 98.44 91 TYR A C 1
ATOM 708 O O . TYR A 1 91 ? 5.800 -8.768 -10.926 1.00 98.44 91 TYR A O 1
ATOM 716 N N . LEU A 1 92 ? 6.482 -7.166 -12.356 1.00 98.31 92 LEU A N 1
ATOM 717 C CA . LEU A 1 92 ? 5.143 -6.647 -12.644 1.00 98.31 92 LEU A CA 1
ATOM 718 C C . LEU A 1 92 ? 4.242 -7.744 -13.221 1.00 98.31 92 LEU A C 1
ATOM 720 O O . LEU A 1 92 ? 3.124 -7.928 -12.755 1.00 98.31 92 LEU A O 1
ATOM 724 N N . LYS A 1 93 ? 4.751 -8.541 -14.161 1.00 97.75 93 LYS A N 1
ATOM 725 C CA . LYS A 1 93 ? 4.024 -9.654 -14.785 1.00 97.75 93 LYS A CA 1
ATOM 726 C C . LYS A 1 93 ? 3.596 -10.730 -13.786 1.00 97.75 93 LYS A C 1
ATOM 728 O O . LYS A 1 93 ? 2.539 -11.323 -13.960 1.00 97.75 93 LYS A O 1
ATOM 733 N N . ASN A 1 94 ? 4.408 -10.979 -12.760 1.00 97.50 94 ASN A N 1
ATOM 734 C CA . ASN A 1 94 ? 4.128 -11.982 -11.730 1.00 97.50 94 ASN A CA 1
ATOM 735 C C . ASN A 1 94 ? 3.277 -11.450 -10.566 1.00 97.50 94 ASN A C 1
ATOM 737 O O . ASN A 1 94 ? 2.738 -12.248 -9.803 1.00 97.50 94 ASN A O 1
ATOM 741 N N . THR A 1 95 ? 3.185 -10.128 -10.406 1.00 96.56 95 THR A N 1
ATOM 742 C CA . THR A 1 95 ? 2.536 -9.492 -9.246 1.00 96.56 95 THR A CA 1
ATOM 743 C C . THR A 1 95 ? 1.187 -8.873 -9.605 1.00 96.56 95 THR A C 1
ATOM 745 O O . THR A 1 95 ? 0.249 -8.934 -8.808 1.00 96.56 95 THR A O 1
ATOM 748 N N . LEU A 1 96 ? 1.063 -8.295 -10.804 1.00 95.94 96 LEU A N 1
ATOM 749 C CA . LEU A 1 96 ? -0.186 -7.709 -11.281 1.00 95.94 96 LEU A CA 1
ATOM 750 C C . LEU A 1 96 ? -1.277 -8.777 -11.358 1.00 95.94 96 LEU A C 1
ATOM 752 O O . LEU A 1 96 ? -1.116 -9.812 -11.998 1.00 95.94 96 LEU A O 1
ATOM 756 N N . SER A 1 97 ? -2.405 -8.487 -10.719 1.00 89.06 97 SER A N 1
ATOM 757 C CA . SER A 1 97 ? -3.579 -9.370 -10.708 1.00 89.06 97 SER A CA 1
ATOM 758 C C . SER A 1 97 ? -4.682 -8.934 -11.683 1.00 89.06 97 SER A C 1
ATOM 760 O O . SER A 1 97 ? -5.659 -9.654 -11.853 1.00 89.06 97 SER A O 1
ATOM 762 N N . ASP A 1 98 ? -4.562 -7.748 -12.286 1.00 91.81 98 ASP A N 1
ATOM 763 C CA . ASP A 1 98 ? -5.576 -7.159 -13.168 1.00 91.81 98 ASP A CA 1
ATOM 764 C C . ASP A 1 98 ? -5.296 -7.468 -14.648 1.00 91.81 98 ASP A C 1
ATOM 766 O O . ASP A 1 98 ? -4.223 -7.149 -15.167 1.00 91.81 98 ASP A O 1
ATOM 770 N N . ASP A 1 99 ? -6.282 -8.043 -15.345 1.00 94.38 99 ASP A N 1
ATOM 771 C CA . ASP A 1 99 ? -6.175 -8.419 -16.762 1.00 94.38 99 ASP A CA 1
ATOM 772 C C . ASP A 1 99 ? -5.893 -7.209 -17.665 1.00 94.38 99 ASP A C 1
ATOM 774 O O . ASP A 1 99 ? -5.162 -7.321 -18.656 1.00 94.38 99 ASP A O 1
ATOM 778 N N . ALA A 1 100 ? -6.455 -6.039 -17.340 1.00 95.19 100 ALA A N 1
ATOM 779 C CA . ALA A 1 100 ? -6.229 -4.830 -18.124 1.00 95.19 100 ALA A CA 1
ATOM 780 C C . ALA A 1 100 ? -4.786 -4.324 -17.962 1.00 95.19 100 ALA A C 1
ATOM 782 O O . ALA A 1 100 ? -4.132 -4.036 -18.968 1.00 95.19 100 ALA A O 1
ATOM 783 N N . ALA A 1 101 ? -4.262 -4.293 -16.734 1.00 95.38 101 ALA A N 1
ATOM 784 C CA . ALA A 1 101 ? -2.868 -3.954 -16.455 1.00 95.38 101 ALA A CA 1
ATOM 785 C C . ALA A 1 101 ? -1.883 -4.950 -17.092 1.00 95.38 101 ALA A C 1
ATOM 787 O O . ALA A 1 101 ? -0.878 -4.537 -17.668 1.00 95.38 101 ALA A O 1
ATOM 788 N N . LEU A 1 102 ? -2.180 -6.254 -17.060 1.00 97.12 102 LEU A N 1
ATOM 789 C CA . LEU A 1 102 ? -1.357 -7.276 -17.722 1.00 97.12 102 LEU A CA 1
ATOM 790 C C . LEU A 1 102 ? -1.345 -7.111 -19.246 1.00 97.12 102 LEU A C 1
ATOM 792 O O . LEU A 1 102 ? -0.301 -7.266 -19.884 1.00 97.12 102 LEU A O 1
ATOM 796 N N . LYS A 1 103 ? -2.490 -6.765 -19.844 1.00 97.12 103 LYS A N 1
ATOM 797 C CA . LYS A 1 103 ? -2.573 -6.463 -21.276 1.00 97.12 103 LYS A CA 1
ATOM 798 C C . LYS A 1 103 ? -1.741 -5.232 -21.638 1.00 97.12 103 LYS A C 1
ATOM 800 O O . LYS A 1 103 ? -1.010 -5.272 -22.626 1.00 97.12 103 LYS A O 1
ATOM 805 N N . GLU A 1 104 ? -1.834 -4.169 -20.844 1.00 97.12 104 GLU A N 1
ATOM 806 C CA . GLU A 1 104 ? -1.050 -2.943 -21.021 1.00 97.12 104 GLU A CA 1
ATOM 807 C C . GLU A 1 104 ? 0.457 -3.212 -20.890 1.00 97.12 104 GLU A C 1
ATOM 809 O O . GLU A 1 104 ? 1.234 -2.807 -21.756 1.00 97.12 104 GLU A O 1
ATOM 814 N N . LEU A 1 105 ? 0.867 -4.008 -19.896 1.00 98.12 105 LEU A N 1
ATOM 815 C CA . LEU A 1 105 ? 2.251 -4.464 -19.744 1.00 98.12 105 LEU A CA 1
ATOM 816 C C . LEU A 1 105 ? 2.735 -5.269 -20.962 1.00 98.12 105 LEU A C 1
ATOM 818 O O . LEU A 1 105 ? 3.878 -5.115 -21.388 1.00 98.12 105 LEU A O 1
ATOM 822 N N . GLY A 1 106 ? 1.868 -6.090 -21.559 1.00 98.06 106 GLY A N 1
ATOM 823 C CA . GLY A 1 106 ? 2.173 -6.815 -22.795 1.00 98.06 106 GLY A CA 1
ATOM 824 C C . GLY A 1 106 ? 2.353 -5.904 -24.017 1.00 98.06 106 GLY A C 1
ATOM 825 O O . GLY A 1 106 ? 3.145 -6.215 -24.907 1.00 98.06 106 GLY A O 1
ATOM 826 N N . GLU A 1 107 ? 1.652 -4.767 -24.084 1.00 97.81 107 GLU A N 1
ATOM 827 C CA . GLU A 1 107 ? 1.904 -3.742 -25.108 1.00 97.81 107 GLU A CA 1
ATOM 828 C C . GLU A 1 107 ? 3.259 -3.063 -24.890 1.00 97.81 107 GLU A C 1
ATOM 830 O O . GLU A 1 107 ? 4.019 -2.907 -25.846 1.00 97.81 107 GLU A O 1
ATOM 835 N N . ILE A 1 108 ? 3.580 -2.719 -23.639 1.00 98.56 108 ILE A N 1
ATOM 836 C CA . ILE A 1 108 ? 4.875 -2.143 -23.250 1.00 98.56 108 ILE A CA 1
ATOM 837 C C . ILE A 1 108 ? 6.018 -3.100 -23.616 1.00 98.56 108 ILE A C 1
ATOM 839 O O . ILE A 1 108 ? 6.981 -2.677 -24.251 1.00 98.56 108 ILE A O 1
ATOM 843 N N . GLU A 1 109 ? 5.892 -4.393 -23.297 1.00 98.50 109 GLU A N 1
ATOM 844 C CA . GLU A 1 109 ? 6.883 -5.431 -23.623 1.00 98.50 109 GLU A CA 1
ATOM 845 C C . GLU A 1 109 ? 7.168 -5.503 -25.133 1.00 98.50 109 GLU A C 1
ATOM 847 O O . GLU A 1 109 ? 8.324 -5.523 -25.551 1.00 98.50 109 GLU A O 1
ATOM 852 N N . ARG A 1 110 ? 6.135 -5.437 -25.982 1.00 98.38 110 ARG A N 1
ATOM 853 C CA . ARG A 1 110 ? 6.327 -5.436 -27.445 1.00 98.38 110 ARG A CA 1
ATOM 854 C C . ARG A 1 110 ? 7.104 -4.214 -27.936 1.00 98.38 110 ARG A C 1
ATOM 856 O O . ARG A 1 110 ? 7.929 -4.337 -28.840 1.00 98.38 110 ARG A O 1
ATOM 863 N N . ILE A 1 111 ? 6.830 -3.034 -27.375 1.00 98.25 111 ILE A N 1
ATOM 864 C CA . ILE A 1 111 ? 7.528 -1.795 -27.752 1.00 98.25 111 ILE A CA 1
ATOM 865 C C . ILE A 1 111 ? 8.971 -1.824 -27.230 1.00 98.25 111 ILE A C 1
ATOM 867 O O . ILE A 1 111 ? 9.887 -1.426 -27.951 1.00 98.25 111 ILE A O 1
ATOM 871 N N . GLN A 1 112 ? 9.187 -2.358 -26.024 1.00 98.25 112 GLN A N 1
ATOM 872 C CA . GLN A 1 112 ? 10.513 -2.610 -25.462 1.00 98.25 112 GLN A CA 1
ATOM 873 C C . GLN A 1 112 ? 11.353 -3.470 -26.409 1.00 98.25 112 GLN A C 1
ATOM 875 O O . GLN A 1 112 ? 12.468 -3.078 -26.749 1.00 98.25 112 GLN A O 1
ATOM 880 N N . ASP A 1 113 ? 10.817 -4.593 -26.890 1.00 98.44 113 ASP A N 1
ATOM 881 C CA . ASP A 1 113 ? 11.539 -5.492 -27.796 1.00 98.44 113 ASP A CA 1
ATOM 882 C C . ASP A 1 113 ? 11.926 -4.789 -29.106 1.00 98.44 113 ASP A C 1
ATOM 884 O O . ASP A 1 113 ? 13.049 -4.932 -29.599 1.00 98.44 113 ASP A O 1
ATOM 888 N N . MET A 1 114 ? 11.032 -3.952 -29.645 1.00 97.69 114 MET A N 1
ATOM 889 C CA . MET A 1 114 ? 11.344 -3.116 -30.806 1.00 97.69 114 MET A CA 1
ATOM 890 C C . MET A 1 114 ? 12.464 -2.113 -30.495 1.00 97.69 114 MET A C 1
ATOM 892 O O . MET A 1 114 ? 13.378 -1.948 -31.309 1.00 97.69 114 MET A O 1
ATOM 896 N N . ALA A 1 115 ? 12.419 -1.426 -29.353 1.00 97.88 115 ALA A N 1
ATOM 897 C CA . ALA A 1 115 ? 13.447 -0.463 -28.957 1.00 97.88 115 ALA A CA 1
ATOM 898 C C . ALA A 1 115 ? 14.812 -1.144 -28.735 1.00 97.88 115 ALA A C 1
ATOM 900 O O . ALA A 1 115 ? 15.836 -0.643 -29.203 1.00 97.88 115 ALA A O 1
ATOM 901 N N . MET A 1 116 ? 14.828 -2.321 -28.103 1.00 98.06 116 MET A N 1
ATOM 902 C CA . MET A 1 116 ? 16.033 -3.132 -27.907 1.00 98.06 116 MET A CA 1
ATOM 903 C C . MET A 1 116 ? 16.638 -3.575 -29.241 1.00 98.06 116 MET A C 1
ATOM 905 O O . MET A 1 116 ? 17.845 -3.438 -29.426 1.00 98.06 116 MET A O 1
ATOM 909 N N . ALA A 1 117 ? 15.812 -4.022 -30.191 1.00 97.94 117 ALA A N 1
ATOM 910 C CA . ALA A 1 117 ? 16.280 -4.408 -31.520 1.00 97.94 117 ALA A CA 1
ATOM 911 C C . ALA A 1 117 ? 16.903 -3.230 -32.292 1.00 97.94 117 ALA A C 1
ATOM 913 O O . ALA A 1 117 ? 17.917 -3.405 -32.961 1.00 97.94 117 ALA A O 1
ATOM 914 N N . ALA A 1 118 ? 16.334 -2.022 -32.179 1.00 97.44 118 ALA A N 1
ATOM 915 C CA . ALA A 1 118 ? 16.928 -0.824 -32.781 1.00 97.44 118 ALA A CA 1
ATOM 916 C C . ALA A 1 118 ? 18.263 -0.453 -32.113 1.00 97.44 118 ALA A C 1
ATOM 918 O O . ALA A 1 118 ? 19.222 -0.095 -32.794 1.00 97.44 118 ALA A O 1
ATOM 919 N N . SER A 1 119 ? 18.352 -0.590 -30.786 1.00 98.12 119 SER A N 1
ATOM 920 C CA . SER A 1 119 ? 19.604 -0.390 -30.046 1.00 98.12 119 SER A CA 1
ATOM 921 C C . SER A 1 119 ? 20.691 -1.372 -30.502 1.00 98.12 119 SER A C 1
ATOM 923 O O . SER A 1 119 ? 21.829 -0.967 -30.750 1.00 98.12 119 SER A O 1
ATOM 925 N N . ASP A 1 120 ? 20.334 -2.642 -30.700 1.00 98.00 120 ASP A N 1
ATOM 926 C CA . ASP A 1 120 ? 21.262 -3.671 -31.174 1.00 98.00 120 ASP A CA 1
ATOM 927 C C . ASP A 1 120 ? 21.750 -3.416 -32.607 1.00 98.00 120 ASP A C 1
ATOM 929 O O . ASP A 1 120 ? 22.932 -3.632 -32.895 1.00 98.00 120 ASP A O 1
ATOM 933 N N . GLU A 1 121 ? 20.901 -2.887 -33.494 1.00 97.50 121 GLU A N 1
ATOM 934 C CA . GLU A 1 121 ? 21.328 -2.520 -34.850 1.00 97.50 121 GLU A CA 1
ATOM 935 C C . GLU A 1 121 ? 22.295 -1.324 -34.840 1.00 97.50 121 GLU A C 1
ATOM 937 O O . GLU A 1 121 ? 23.305 -1.350 -35.547 1.00 97.50 121 GLU A O 1
ATOM 942 N N . VAL A 1 122 ? 22.085 -0.326 -33.969 1.00 97.56 122 VAL A N 1
ATOM 943 C CA . VAL A 1 122 ? 23.057 0.768 -33.763 1.00 97.56 122 VAL A CA 1
ATOM 944 C C . VAL A 1 122 ? 24.414 0.213 -33.320 1.00 97.56 122 VAL A C 1
ATOM 946 O O . VAL A 1 122 ? 25.448 0.569 -33.891 1.00 97.56 122 VAL A O 1
ATOM 949 N N . ILE A 1 123 ? 24.431 -0.694 -32.337 1.00 97.56 123 ILE A N 1
ATOM 950 C CA . ILE A 1 123 ? 25.665 -1.340 -31.857 1.00 97.56 123 ILE A CA 1
ATOM 951 C C . ILE A 1 123 ? 26.358 -2.101 -32.993 1.00 97.56 123 ILE A C 1
ATOM 953 O O . ILE A 1 123 ? 27.583 -2.038 -33.137 1.00 97.56 123 ILE A O 1
ATOM 957 N N . LYS A 1 124 ? 25.592 -2.821 -33.813 1.00 96.62 124 LYS A N 1
ATOM 958 C CA . LYS A 1 124 ? 26.107 -3.600 -34.941 1.00 96.62 124 LYS A CA 1
ATOM 959 C C . LYS A 1 124 ? 26.733 -2.716 -36.018 1.00 96.62 124 LYS A C 1
ATOM 961 O O . LYS A 1 124 ? 27.840 -3.025 -36.457 1.00 96.62 124 LYS A O 1
ATOM 966 N N . ILE A 1 125 ? 26.091 -1.604 -36.388 1.00 95.88 125 ILE A N 1
ATOM 967 C CA . ILE A 1 125 ? 26.633 -0.623 -37.347 1.00 95.88 125 ILE A CA 1
ATOM 968 C C . ILE A 1 125 ? 27.950 -0.029 -36.839 1.00 95.88 125 ILE A C 1
ATOM 970 O O . ILE A 1 125 ? 28.903 0.120 -37.601 1.00 95.88 125 ILE A O 1
ATOM 974 N N . VAL A 1 126 ? 28.029 0.289 -35.545 1.00 95.69 126 VAL A N 1
ATOM 975 C CA . VAL A 1 126 ? 29.249 0.836 -34.932 1.00 95.69 126 VAL A CA 1
ATOM 976 C C . VAL A 1 126 ? 30.388 -0.194 -34.920 1.00 95.69 126 VAL A C 1
ATOM 978 O O . VAL A 1 126 ? 31.539 0.170 -35.147 1.00 95.69 126 VAL A O 1
ATOM 981 N N . ASN A 1 127 ? 30.086 -1.478 -34.697 1.00 95.38 127 ASN A N 1
ATOM 982 C CA . ASN A 1 127 ? 31.088 -2.552 -34.655 1.00 95.38 127 ASN A CA 1
ATOM 983 C C . ASN A 1 127 ? 31.488 -3.107 -36.030 1.00 95.38 127 ASN A C 1
ATOM 985 O O . ASN A 1 127 ? 32.493 -3.806 -36.131 1.00 95.38 127 ASN A O 1
ATOM 989 N N . SER A 1 128 ? 30.708 -2.830 -37.076 1.00 93.19 128 SER A N 1
ATOM 990 C CA . SER A 1 128 ? 30.957 -3.282 -38.451 1.00 93.19 128 SER A CA 1
ATOM 991 C C . SER A 1 128 ? 31.015 -2.075 -39.395 1.00 93.19 128 SER A C 1
ATOM 993 O O . SER A 1 128 ? 30.068 -1.854 -40.152 1.00 93.19 128 SER A O 1
ATOM 995 N N . PRO A 1 129 ? 32.087 -1.261 -39.329 1.00 88.88 129 PRO A N 1
ATOM 996 C CA . PRO A 1 129 ? 32.187 -0.032 -40.108 1.00 88.88 129 PRO A CA 1
ATOM 997 C C . PRO A 1 129 ? 32.150 -0.311 -41.616 1.00 88.88 129 PRO A C 1
ATOM 999 O O . PRO A 1 129 ? 32.829 -1.211 -42.114 1.00 88.88 129 PRO A O 1
ATOM 1002 N N . ASP A 1 130 ? 31.350 0.474 -42.340 1.00 92.81 130 ASP A N 1
ATOM 1003 C CA . ASP A 1 130 ? 31.279 0.410 -43.800 1.00 92.81 130 ASP A CA 1
ATOM 1004 C C . ASP A 1 130 ? 32.517 1.113 -44.396 1.00 92.81 130 ASP A C 1
ATOM 1006 O O . ASP A 1 130 ? 32.917 2.162 -43.883 1.00 92.81 130 ASP A O 1
ATOM 1010 N N . PRO A 1 131 ? 33.136 0.580 -45.467 1.00 93.00 131 PRO A N 1
ATOM 1011 C CA . PRO A 1 131 ? 34.259 1.239 -46.134 1.00 93.00 131 PRO A CA 1
ATOM 1012 C C . PRO A 1 131 ? 33.949 2.653 -46.643 1.00 93.00 131 PRO A C 1
ATOM 1014 O O . PRO A 1 131 ? 34.878 3.440 -46.816 1.00 93.00 131 PRO A O 1
ATOM 1017 N N . ASP A 1 132 ? 32.675 2.969 -46.906 1.00 94.81 132 ASP A N 1
ATOM 1018 C CA . ASP A 1 132 ? 32.206 4.313 -47.241 1.00 94.81 132 ASP A CA 1
ATOM 1019 C C . ASP A 1 132 ? 31.715 5.055 -45.975 1.00 94.81 132 ASP A C 1
ATOM 1021 O O . ASP A 1 132 ? 30.624 4.764 -45.463 1.00 94.81 132 ASP A O 1
ATOM 1025 N N . PRO A 1 133 ? 32.457 6.075 -45.489 1.00 92.25 133 PRO A N 1
ATOM 1026 C CA . PRO A 1 133 ? 32.079 6.834 -44.297 1.00 92.25 133 PRO A CA 1
ATOM 1027 C C . PRO A 1 133 ? 30.736 7.561 -44.432 1.00 92.25 133 PRO A C 1
ATOM 1029 O O . PRO A 1 133 ? 30.011 7.708 -43.446 1.00 92.25 133 PRO A O 1
ATOM 1032 N N . ALA A 1 134 ? 30.373 8.006 -45.641 1.00 94.25 134 ALA A N 1
ATOM 1033 C CA . ALA A 1 134 ? 29.109 8.701 -45.874 1.00 94.25 134 ALA A CA 1
ATOM 1034 C C . ALA A 1 134 ? 27.928 7.729 -45.763 1.00 94.25 134 ALA A C 1
ATOM 1036 O O . ALA A 1 134 ? 26.892 8.053 -45.170 1.00 94.25 134 ALA A O 1
ATOM 1037 N N . LYS A 1 135 ? 28.098 6.507 -46.281 1.00 94.31 135 LYS A N 1
ATOM 1038 C CA . LYS A 1 135 ? 27.114 5.432 -46.139 1.00 94.31 135 LYS A CA 1
ATOM 1039 C C . LYS A 1 135 ? 26.973 4.993 -44.683 1.00 94.31 135 LYS A C 1
ATOM 1041 O O . LYS A 1 135 ? 25.841 4.888 -44.208 1.00 94.31 135 LYS A O 1
ATOM 1046 N N . GLN A 1 136 ? 28.080 4.818 -43.959 1.00 92.69 136 GLN A N 1
ATOM 1047 C CA . GLN A 1 136 ? 28.051 4.481 -42.533 1.00 92.69 136 GLN A CA 1
ATOM 1048 C C . GLN A 1 136 ? 27.306 5.544 -41.718 1.00 92.69 136 GLN A C 1
ATOM 1050 O O . GLN A 1 136 ? 26.403 5.215 -40.948 1.00 92.69 136 GLN A O 1
ATOM 1055 N N . GLN A 1 137 ? 27.639 6.822 -41.916 1.00 93.19 137 GLN A N 1
ATOM 1056 C CA . GLN A 1 137 ? 27.002 7.924 -41.198 1.00 93.19 137 GLN A CA 1
ATOM 1057 C C . GLN A 1 137 ? 25.499 8.005 -41.493 1.00 93.19 137 GLN A C 1
ATOM 1059 O O . GLN A 1 137 ? 24.701 8.239 -40.583 1.00 93.19 137 GLN A O 1
ATOM 1064 N N . LYS A 1 138 ? 25.097 7.787 -42.751 1.00 95.31 138 LYS A N 1
ATOM 1065 C CA . LYS A 1 138 ? 23.685 7.770 -43.148 1.00 95.31 138 LYS A CA 1
ATOM 1066 C C . LYS A 1 138 ? 22.913 6.642 -42.459 1.00 95.31 138 LYS A C 1
ATOM 1068 O O . LYS A 1 138 ? 21.836 6.907 -41.929 1.00 95.31 138 LYS A O 1
ATOM 1073 N N . LEU A 1 139 ? 23.461 5.425 -42.453 1.00 94.31 139 LEU A N 1
ATOM 1074 C CA . LEU A 1 139 ? 22.855 4.264 -41.789 1.00 94.31 139 LEU A CA 1
ATOM 1075 C C . LEU A 1 139 ? 22.734 4.491 -40.281 1.00 94.31 139 LEU A C 1
ATOM 1077 O O . LEU A 1 139 ? 21.661 4.311 -39.717 1.00 94.31 139 LEU A O 1
ATOM 1081 N N . LEU A 1 140 ? 23.805 4.971 -39.642 1.00 95.25 140 LEU A N 1
ATOM 1082 C CA . LEU A 1 140 ? 23.806 5.249 -38.209 1.00 95.25 140 LEU A CA 1
ATOM 1083 C C . LEU A 1 140 ? 22.760 6.305 -37.836 1.00 95.25 140 LEU A C 1
ATOM 1085 O O . LEU A 1 140 ? 22.003 6.114 -36.889 1.00 95.25 140 LEU A O 1
ATOM 1089 N N . LYS A 1 141 ? 22.679 7.405 -38.596 1.00 95.44 141 LYS A N 1
ATOM 1090 C CA . LYS A 1 141 ? 21.671 8.449 -38.369 1.00 95.44 141 LYS A CA 1
ATOM 1091 C C . LYS A 1 141 ? 20.250 7.903 -38.523 1.00 95.44 141 LYS A C 1
ATOM 1093 O O . LYS A 1 141 ? 19.375 8.249 -37.737 1.00 95.44 141 LYS A O 1
ATOM 1098 N N . GLN A 1 142 ? 20.020 7.067 -39.532 1.00 95.88 142 GLN A N 1
ATOM 1099 C CA . GLN A 1 142 ? 18.722 6.445 -39.769 1.00 95.88 142 GLN A CA 1
ATOM 1100 C C . GLN A 1 142 ? 18.310 5.527 -38.608 1.00 95.88 142 GLN A C 1
ATOM 1102 O O . GLN A 1 142 ? 17.202 5.672 -38.097 1.00 95.88 142 GLN A O 1
ATOM 1107 N N . GLU A 1 143 ? 19.197 4.641 -38.153 1.00 94.38 143 GLU A N 1
ATOM 1108 C CA . GLU A 1 143 ? 18.899 3.741 -37.030 1.00 94.38 143 GLU A CA 1
ATOM 1109 C C . GLU A 1 143 ? 18.742 4.481 -35.700 1.00 94.38 143 GLU A C 1
ATOM 1111 O O . GLU A 1 143 ? 17.867 4.138 -34.908 1.00 94.38 143 GLU A O 1
ATOM 1116 N N . LEU A 1 144 ? 19.510 5.550 -35.468 1.00 95.31 144 LEU A N 1
ATOM 1117 C CA . LEU A 1 144 ? 19.315 6.410 -34.299 1.00 95.31 144 LEU A CA 1
ATOM 1118 C C . LEU A 1 144 ? 17.931 7.074 -34.299 1.00 95.31 144 LEU A C 1
ATOM 1120 O O . LEU A 1 144 ? 17.295 7.111 -33.251 1.00 95.31 144 LEU A O 1
ATOM 1124 N N . HIS A 1 145 ? 17.427 7.525 -35.454 1.00 95.56 145 HIS A N 1
ATOM 1125 C CA . HIS A 1 145 ? 16.059 8.047 -35.557 1.00 95.56 145 HIS A CA 1
ATOM 1126 C C . HIS A 1 145 ? 14.993 6.970 -35.305 1.00 95.56 145 HIS A C 1
ATOM 1128 O O . HIS A 1 145 ? 13.974 7.251 -34.675 1.00 95.56 145 HIS A O 1
ATOM 1134 N N . PHE A 1 146 ? 15.201 5.732 -35.768 1.00 94.81 146 PHE A N 1
ATOM 1135 C CA . PHE A 1 146 ? 14.278 4.633 -35.461 1.00 94.81 146 PHE A CA 1
ATOM 1136 C C . PHE A 1 146 ? 14.293 4.260 -33.979 1.00 94.81 146 PHE A C 1
ATOM 1138 O O . PHE A 1 146 ? 13.233 4.002 -33.404 1.00 94.81 146 PHE A O 1
ATOM 1145 N N . LEU A 1 147 ? 15.475 4.236 -33.362 1.00 95.88 147 LEU A N 1
ATOM 1146 C CA . LEU A 1 147 ? 15.625 4.027 -31.928 1.00 95.88 147 LEU A CA 1
ATOM 1147 C C . LEU A 1 147 ? 14.901 5.118 -31.138 1.00 95.88 147 LEU A C 1
ATOM 1149 O O . LEU A 1 147 ? 14.129 4.785 -30.246 1.00 95.88 147 LEU A O 1
ATOM 1153 N N . GLU A 1 148 ? 15.123 6.387 -31.483 1.00 95.75 148 GLU A N 1
ATOM 1154 C CA . GLU A 1 148 ? 14.476 7.544 -30.855 1.00 95.75 148 GLU A CA 1
ATOM 1155 C C . GLU A 1 148 ? 12.951 7.402 -30.894 1.00 95.75 148 GLU A C 1
ATOM 1157 O O . GLU A 1 148 ? 12.322 7.348 -29.843 1.00 95.75 148 GLU A O 1
ATOM 1162 N N . ALA A 1 149 ? 12.366 7.169 -32.072 1.00 96.75 149 ALA A N 1
ATOM 1163 C CA . ALA A 1 149 ? 10.918 7.006 -32.209 1.00 96.75 149 ALA A CA 1
ATOM 1164 C C . ALA A 1 149 ? 10.348 5.831 -31.386 1.00 96.75 149 ALA A C 1
ATOM 1166 O O . ALA A 1 149 ? 9.246 5.920 -30.840 1.00 96.75 149 ALA A O 1
ATOM 1167 N N . ARG A 1 150 ? 11.077 4.709 -31.295 1.00 96.69 150 ARG A N 1
ATOM 1168 C CA . ARG A 1 150 ? 10.649 3.533 -30.514 1.00 96.69 150 ARG A CA 1
ATOM 1169 C C . ARG A 1 150 ? 10.773 3.767 -29.014 1.00 96.69 150 ARG A C 1
ATOM 1171 O O . ARG A 1 150 ? 9.899 3.334 -28.268 1.00 96.69 150 ARG A O 1
ATOM 1178 N N . VAL A 1 151 ? 11.835 4.439 -28.576 1.00 95.25 151 VAL A N 1
ATOM 1179 C CA . VAL A 1 151 ? 12.014 4.791 -27.167 1.00 95.25 151 VAL A CA 1
ATOM 1180 C C . VAL A 1 151 ? 11.015 5.862 -26.744 1.00 95.25 151 VAL A C 1
ATOM 1182 O O . VAL A 1 151 ? 10.468 5.750 -25.656 1.00 95.25 151 VAL A O 1
ATOM 1185 N N . ASP A 1 152 ? 10.690 6.833 -27.593 1.00 96.44 152 ASP A N 1
ATOM 1186 C CA . ASP A 1 152 ? 9.652 7.822 -27.293 1.00 96.44 152 ASP A CA 1
ATOM 1187 C C . ASP A 1 152 ? 8.286 7.155 -27.109 1.00 96.44 152 ASP A C 1
ATOM 1189 O O . ASP A 1 152 ? 7.574 7.439 -26.146 1.00 96.44 152 ASP A O 1
ATOM 1193 N N . ALA A 1 153 ? 7.940 6.200 -27.979 1.00 97.50 153 ALA A N 1
ATOM 1194 C CA . ALA A 1 153 ? 6.730 5.397 -27.817 1.00 97.50 153 ALA A CA 1
ATOM 1195 C C . ALA A 1 153 ? 6.753 4.564 -26.522 1.00 97.50 153 ALA A C 1
ATOM 1197 O O . ALA A 1 153 ? 5.727 4.446 -25.847 1.00 97.50 153 ALA A O 1
ATOM 1198 N N . LEU A 1 154 ? 7.915 4.004 -26.164 1.00 98.19 154 LEU A N 1
ATOM 1199 C CA . LEU A 1 154 ? 8.103 3.232 -24.937 1.00 98.19 154 LEU A CA 1
ATOM 1200 C C . LEU A 1 154 ? 7.947 4.109 -23.692 1.00 98.19 154 LEU A C 1
ATOM 1202 O O . LEU A 1 154 ? 7.181 3.755 -22.801 1.00 98.19 154 LEU A O 1
ATOM 1206 N N . ASN A 1 155 ? 8.622 5.256 -23.653 1.00 96.56 155 ASN A N 1
ATOM 1207 C CA . ASN A 1 155 ? 8.568 6.219 -22.557 1.00 96.56 155 ASN A CA 1
ATOM 1208 C C . ASN A 1 155 ? 7.161 6.795 -22.399 1.00 96.56 155 ASN A C 1
ATOM 1210 O O . ASN A 1 155 ? 6.695 6.938 -21.280 1.00 96.56 155 ASN A O 1
ATOM 1214 N N . LEU A 1 156 ? 6.440 7.063 -23.493 1.00 97.44 156 LEU A N 1
ATOM 1215 C CA . LEU A 1 156 ? 5.050 7.518 -23.416 1.00 97.44 156 LEU A CA 1
ATOM 1216 C C . LEU A 1 156 ? 4.150 6.471 -22.742 1.00 97.44 156 LEU A C 1
ATOM 1218 O O . LEU A 1 156 ? 3.341 6.802 -21.872 1.00 97.44 156 LEU A O 1
ATOM 1222 N N . LYS A 1 157 ? 4.286 5.200 -23.141 1.00 98.06 157 LYS A N 1
ATOM 1223 C CA . LYS A 1 157 ? 3.502 4.098 -22.569 1.00 98.06 157 LYS A CA 1
ATOM 1224 C C . LYS A 1 157 ? 3.894 3.808 -21.121 1.00 98.06 157 LYS A C 1
ATOM 1226 O O . LYS A 1 157 ? 3.006 3.671 -20.286 1.00 98.06 157 LYS A O 1
ATOM 1231 N N . LEU A 1 158 ? 5.190 3.766 -20.814 1.00 98.06 158 LEU A N 1
ATOM 1232 C CA . LEU A 1 158 ? 5.689 3.593 -19.449 1.00 98.06 158 LEU A CA 1
ATOM 1233 C C . LEU A 1 158 ? 5.298 4.765 -18.553 1.00 98.06 158 LEU A C 1
ATOM 1235 O O . LEU A 1 158 ? 4.818 4.518 -17.459 1.00 98.06 158 LEU A O 1
ATOM 1239 N N . GLY A 1 159 ? 5.409 6.005 -19.024 1.00 97.94 159 GLY A N 1
ATOM 1240 C CA . GLY A 1 159 ? 4.992 7.195 -18.284 1.00 97.94 159 GLY A CA 1
ATOM 1241 C C . GLY A 1 159 ? 3.499 7.174 -17.964 1.00 97.94 159 GLY A C 1
ATOM 1242 O O . GLY A 1 159 ? 3.120 7.348 -16.815 1.00 97.94 159 GLY A O 1
ATOM 1243 N N . THR A 1 160 ? 2.650 6.827 -18.939 1.00 97.94 160 THR A N 1
ATOM 1244 C CA . THR A 1 160 ? 1.200 6.666 -18.698 1.00 97.94 160 THR A CA 1
ATOM 1245 C C . THR A 1 160 ? 0.914 5.574 -17.658 1.00 97.94 160 THR A C 1
ATOM 1247 O O . THR A 1 160 ? 0.063 5.740 -16.783 1.00 97.94 160 THR A O 1
ATOM 1250 N N . PHE A 1 161 ? 1.640 4.456 -17.727 1.00 97.88 161 PHE A N 1
ATOM 1251 C CA . PHE A 1 161 ? 1.517 3.362 -16.765 1.00 97.88 161 PHE A CA 1
ATOM 1252 C C . PHE A 1 161 ? 2.005 3.772 -15.363 1.00 97.88 161 PHE A C 1
ATOM 1254 O O . PHE A 1 161 ? 1.355 3.482 -14.357 1.00 97.88 161 PHE A O 1
ATOM 1261 N N . VAL A 1 162 ? 3.118 4.504 -15.280 1.00 98.31 162 VAL A N 1
ATOM 1262 C CA . VAL A 1 162 ? 3.654 5.082 -14.040 1.00 98.31 162 VAL A CA 1
ATOM 1263 C C . VAL A 1 162 ? 2.663 6.074 -13.436 1.00 98.31 162 VAL A C 1
ATOM 1265 O O . VAL A 1 162 ? 2.369 5.959 -12.251 1.00 98.31 162 VAL A O 1
ATOM 1268 N N . ASP A 1 163 ? 2.083 6.974 -14.230 1.00 98.06 163 ASP A N 1
ATOM 1269 C CA . ASP A 1 163 ? 1.084 7.946 -13.774 1.00 98.06 163 ASP A CA 1
ATOM 1270 C C . ASP A 1 163 ? -0.143 7.250 -13.177 1.00 98.06 163 ASP A C 1
ATOM 1272 O O . ASP A 1 163 ? -0.583 7.592 -12.077 1.00 98.06 163 ASP A O 1
ATOM 1276 N N . LYS A 1 164 ? -0.652 6.210 -13.848 1.00 97.00 164 LYS A N 1
ATOM 1277 C CA . LYS A 1 164 ? -1.772 5.406 -13.343 1.00 97.00 164 LYS A CA 1
ATOM 1278 C C . LYS A 1 164 ? -1.430 4.727 -12.014 1.00 97.00 164 LYS A C 1
ATOM 1280 O O . LYS A 1 164 ? -2.187 4.826 -11.052 1.00 97.00 164 LYS A O 1
ATOM 1285 N N . THR A 1 165 ? -0.277 4.065 -11.927 1.00 96.50 165 THR A N 1
ATOM 1286 C CA . THR A 1 165 ? 0.146 3.385 -10.686 1.00 96.50 165 THR A CA 1
ATOM 1287 C C . THR A 1 165 ? 0.455 4.378 -9.557 1.00 96.50 165 THR A C 1
ATOM 1289 O O . THR A 1 165 ? 0.250 4.076 -8.379 1.00 96.50 165 THR A O 1
ATOM 1292 N N . GLN A 1 166 ? 0.904 5.592 -9.893 1.00 97.12 166 GLN A N 1
ATOM 1293 C CA . GLN A 1 166 ? 1.107 6.695 -8.953 1.00 97.12 166 GLN A CA 1
ATOM 1294 C C . GLN A 1 166 ? -0.230 7.221 -8.417 1.00 97.12 166 GLN A C 1
ATOM 1296 O O . GLN A 1 166 ? -0.339 7.517 -7.221 1.00 97.12 166 GLN A O 1
ATOM 1301 N N . GLU A 1 167 ? -1.251 7.324 -9.269 1.00 97.12 167 GLU A N 1
ATOM 1302 C CA . GLU A 1 167 ? -2.616 7.677 -8.871 1.00 97.12 167 GLU A CA 1
ATOM 1303 C C . GLU A 1 167 ? -3.213 6.609 -7.943 1.00 97.12 167 GLU A C 1
ATOM 1305 O O . GLU A 1 167 ? -3.709 6.947 -6.865 1.00 97.12 167 GLU A O 1
ATOM 1310 N N . GLU A 1 168 ? -3.080 5.325 -8.292 1.00 94.88 168 GLU A N 1
ATOM 1311 C CA . GLU A 1 168 ? -3.510 4.194 -7.457 1.00 94.88 168 GLU A CA 1
ATOM 1312 C C . GLU A 1 168 ? -2.821 4.210 -6.082 1.00 94.88 168 GLU A C 1
ATOM 1314 O O . GLU A 1 168 ? -3.491 4.155 -5.049 1.00 94.88 168 GLU A O 1
ATOM 1319 N N . THR A 1 169 ? -1.498 4.407 -6.049 1.00 96.44 169 THR A N 1
ATOM 1320 C CA . THR A 1 169 ? -0.724 4.528 -4.800 1.00 96.44 169 THR A CA 1
ATOM 1321 C C . THR A 1 169 ? -1.204 5.708 -3.950 1.00 96.44 169 THR A C 1
ATOM 1323 O O . THR A 1 169 ? -1.374 5.585 -2.734 1.00 96.44 169 THR A O 1
ATOM 1326 N N . SER A 1 170 ? -1.457 6.861 -4.576 1.00 96.31 170 SER A N 1
ATOM 1327 C CA . SER A 1 170 ? -1.925 8.070 -3.882 1.00 96.31 170 SER A CA 1
ATOM 1328 C C . SER A 1 170 ? -3.339 7.889 -3.320 1.00 96.31 170 SER A C 1
ATOM 1330 O O . SER A 1 170 ? -3.634 8.345 -2.212 1.00 96.31 170 SER A O 1
ATOM 1332 N N . SER A 1 171 ? -4.203 7.189 -4.060 1.00 95.88 171 SER A N 1
ATOM 1333 C CA . SER A 1 171 ? -5.551 6.819 -3.630 1.00 95.88 171 SER A CA 1
ATOM 1334 C C . SER A 1 171 ? -5.511 5.889 -2.416 1.00 95.88 171 SER A C 1
ATOM 1336 O O . SER A 1 171 ? -6.132 6.183 -1.391 1.00 95.88 171 SER A O 1
ATOM 1338 N N . SER A 1 172 ? -4.704 4.829 -2.469 1.00 94.12 172 SER A N 1
ATOM 1339 C CA . SER A 1 172 ? -4.532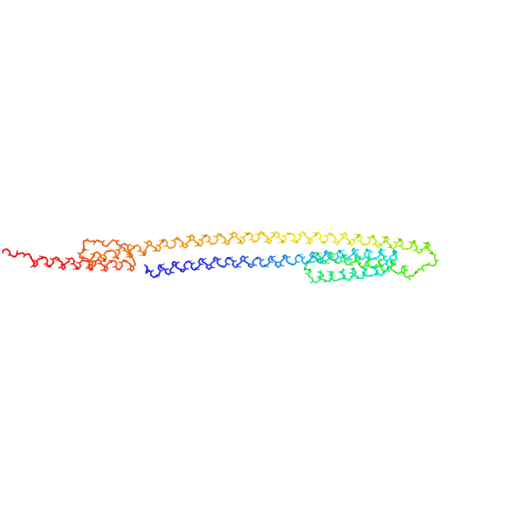 3.890 -1.356 1.00 94.12 172 SER A CA 1
ATOM 1340 C C . SER A 1 172 ? -3.932 4.556 -0.118 1.00 94.12 172 SER A C 1
ATOM 1342 O O . SER A 1 172 ? -4.399 4.310 0.995 1.00 94.12 172 SER A O 1
ATOM 1344 N N . LEU A 1 173 ? -2.976 5.479 -0.283 1.00 94.12 173 LEU A N 1
ATOM 1345 C CA . LEU A 1 173 ? -2.436 6.261 0.834 1.00 94.12 173 LEU A CA 1
ATOM 1346 C C . LEU A 1 173 ? -3.514 7.135 1.491 1.00 94.12 173 LEU A C 1
ATOM 1348 O O . LEU A 1 173 ? -3.578 7.226 2.719 1.00 94.12 173 LEU A O 1
ATOM 1352 N N . LYS A 1 174 ? -4.383 7.762 0.694 1.00 94.56 174 LYS A N 1
ATOM 1353 C CA . LYS A 1 174 ? -5.504 8.553 1.214 1.00 94.56 174 LYS A CA 1
ATOM 1354 C C . LYS A 1 174 ? -6.497 7.676 1.978 1.00 94.56 174 LYS A C 1
ATOM 1356 O O . LYS A 1 174 ? -6.889 8.037 3.085 1.00 94.56 174 LYS A O 1
ATOM 1361 N N . ILE A 1 175 ? -6.840 6.504 1.439 1.00 94.12 175 ILE A N 1
ATOM 1362 C CA . ILE A 1 175 ? -7.700 5.519 2.112 1.00 94.12 175 ILE A CA 1
ATOM 1363 C C . ILE A 1 175 ? -7.081 5.082 3.447 1.00 94.12 175 ILE A C 1
ATOM 1365 O O . ILE A 1 175 ? -7.793 5.011 4.450 1.00 94.12 175 ILE A O 1
ATOM 1369 N N . ALA A 1 176 ? -5.767 4.851 3.499 1.00 93.31 176 ALA A N 1
ATOM 1370 C CA . ALA A 1 176 ? -5.050 4.523 4.732 1.00 93.31 176 ALA A CA 1
ATOM 1371 C C . ALA A 1 176 ? -5.132 5.644 5.772 1.00 93.31 176 ALA A C 1
ATOM 1373 O O . ALA A 1 176 ? -5.456 5.391 6.934 1.00 93.31 176 ALA A O 1
ATOM 1374 N N . GLN A 1 177 ? -4.903 6.892 5.358 1.00 91.75 177 GLN A N 1
ATOM 1375 C CA . GLN A 1 177 ? -5.002 8.055 6.241 1.00 91.75 177 GLN A CA 1
ATOM 1376 C C . GLN A 1 177 ? -6.424 8.257 6.777 1.00 91.75 177 GLN A C 1
ATOM 1378 O O . GLN A 1 177 ? -6.602 8.498 7.976 1.00 91.75 177 GLN A O 1
ATOM 1383 N N . ASP A 1 178 ? -7.433 8.140 5.916 1.00 92.50 178 ASP A N 1
ATOM 1384 C CA . ASP A 1 178 ? -8.838 8.275 6.302 1.00 92.50 178 ASP A CA 1
ATOM 1385 C C . ASP A 1 178 ? -9.262 7.131 7.242 1.00 92.50 178 ASP A C 1
ATOM 1387 O O . ASP A 1 178 ? -9.883 7.384 8.278 1.00 92.50 178 ASP A O 1
ATOM 1391 N N . SER A 1 179 ? -8.824 5.897 6.970 1.00 91.31 179 SER A N 1
ATOM 1392 C CA . SER A 1 179 ? -9.064 4.728 7.833 1.00 91.31 179 SER A CA 1
ATOM 1393 C C . SER A 1 179 ? -8.394 4.867 9.204 1.00 91.31 179 SER A C 1
ATOM 1395 O O . SER A 1 179 ? -8.997 4.551 10.235 1.00 91.31 179 SER A O 1
ATOM 1397 N N . ALA A 1 180 ? -7.169 5.399 9.254 1.00 90.69 180 ALA A N 1
ATOM 1398 C CA . ALA A 1 180 ? -6.471 5.675 10.506 1.00 90.69 180 ALA A CA 1
ATOM 1399 C C . ALA A 1 180 ? -7.208 6.740 11.336 1.00 90.69 180 ALA A C 1
ATOM 1401 O O . ALA A 1 180 ? -7.449 6.543 12.530 1.00 90.69 180 ALA A O 1
ATOM 1402 N N . ARG A 1 181 ? -7.641 7.843 10.707 1.00 92.31 181 ARG A N 1
ATOM 1403 C CA . ARG A 1 181 ? -8.443 8.892 11.370 1.00 92.31 181 ARG A CA 1
ATOM 1404 C C . ARG A 1 181 ? -9.763 8.346 11.900 1.00 92.31 181 ARG A C 1
ATOM 1406 O O . ARG A 1 181 ? -10.139 8.640 13.035 1.00 92.31 181 ARG A O 1
ATOM 1413 N N . GLN A 1 182 ? -10.453 7.535 11.104 1.00 90.94 182 GLN A N 1
ATOM 1414 C CA . GLN A 1 182 ? -11.685 6.881 11.523 1.00 90.94 182 GLN A CA 1
ATOM 1415 C C . GLN A 1 182 ? -11.447 5.972 12.734 1.00 90.94 182 GLN A C 1
ATOM 1417 O O . GLN A 1 182 ? -12.200 6.048 13.704 1.00 90.94 182 GLN A O 1
ATOM 1422 N N . THR A 1 183 ? -10.374 5.181 12.725 1.00 91.44 183 THR A N 1
ATOM 1423 C CA . THR A 1 183 ? -10.012 4.293 13.839 1.00 91.44 183 THR A CA 1
ATOM 1424 C C . THR A 1 183 ? -9.748 5.070 15.125 1.00 91.44 183 THR A C 1
ATOM 1426 O O . THR A 1 183 ? -10.247 4.689 16.189 1.00 91.44 183 THR A O 1
ATOM 1429 N N . VAL A 1 184 ? -9.028 6.194 15.042 1.00 92.12 184 VAL A N 1
ATOM 1430 C CA . VAL A 1 184 ? -8.805 7.087 16.191 1.00 92.12 184 VAL A CA 1
ATOM 1431 C C . VAL A 1 184 ? -10.136 7.601 16.744 1.00 92.12 184 VAL A C 1
ATOM 1433 O O . VAL A 1 184 ? -10.373 7.496 17.948 1.00 92.12 184 VAL A O 1
ATOM 1436 N N . ASN A 1 185 ? -11.032 8.093 15.884 1.00 92.75 185 ASN A N 1
ATOM 1437 C CA . ASN A 1 185 ? -12.329 8.626 16.311 1.00 92.75 185 ASN A CA 1
ATOM 1438 C C . ASN A 1 185 ? -13.218 7.551 16.951 1.00 92.75 185 ASN A C 1
ATOM 1440 O O . ASN A 1 185 ? -13.773 7.772 18.026 1.00 92.75 185 ASN A O 1
ATOM 1444 N N . VAL A 1 186 ? -13.319 6.369 16.335 1.00 91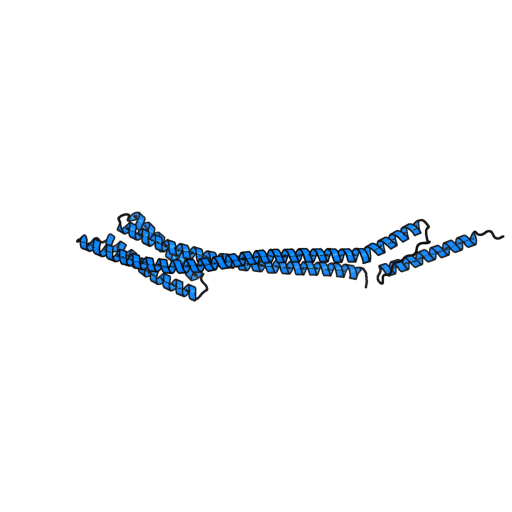.88 186 VAL A N 1
ATOM 1445 C CA . VAL A 1 186 ? -14.096 5.239 16.874 1.00 91.88 186 VAL A CA 1
ATOM 1446 C C . VAL A 1 186 ? -13.540 4.787 18.223 1.00 91.88 186 VAL A C 1
ATOM 1448 O O . VAL A 1 186 ? -14.310 4.548 19.157 1.00 91.88 186 VAL A O 1
ATOM 1451 N N . THR A 1 187 ? -12.215 4.722 18.361 1.00 90.31 187 THR A N 1
ATOM 1452 C CA . THR A 1 187 ? -11.555 4.368 19.626 1.00 90.31 187 THR A CA 1
ATOM 1453 C C . THR A 1 187 ? -11.845 5.412 20.702 1.00 90.31 187 THR A C 1
ATOM 1455 O O . THR A 1 187 ? -12.242 5.056 21.812 1.00 90.31 187 THR A O 1
ATOM 1458 N N . LEU A 1 188 ? -11.729 6.702 20.374 1.00 94.31 188 LEU A N 1
ATOM 1459 C CA . LEU A 1 188 ? -12.000 7.798 21.305 1.00 94.31 188 LEU A CA 1
ATOM 1460 C C . LEU A 1 188 ? -13.459 7.787 21.773 1.00 94.31 188 LEU A C 1
ATOM 1462 O O . LEU A 1 188 ? -13.709 7.835 22.978 1.00 94.31 188 LEU A O 1
ATOM 1466 N N . TYR A 1 189 ? -14.423 7.655 20.857 1.00 93.81 189 TYR A N 1
ATOM 1467 C CA . TYR A 1 189 ? -15.838 7.552 21.221 1.00 93.81 189 TYR A CA 1
ATOM 1468 C C . TYR A 1 189 ? -16.117 6.314 22.075 1.00 93.81 189 TYR A C 1
ATOM 1470 O O . TYR A 1 189 ? -16.820 6.421 23.079 1.00 93.81 189 TYR A O 1
ATOM 1478 N N . SER A 1 190 ? -15.520 5.167 21.745 1.00 91.00 190 SER A N 1
ATOM 1479 C CA . SER A 1 190 ? -15.675 3.933 22.526 1.00 91.00 190 SER A CA 1
ATOM 1480 C C . SER A 1 190 ? -15.144 4.093 23.953 1.00 91.00 190 SER A C 1
ATOM 1482 O O . SER A 1 190 ? -15.818 3.687 24.901 1.00 91.00 190 SER A O 1
ATOM 1484 N N . ILE A 1 191 ? -13.985 4.738 24.135 1.00 90.81 191 ILE A N 1
ATOM 1485 C CA . ILE A 1 191 ? -13.412 5.030 25.459 1.00 90.81 191 ILE A CA 1
ATOM 1486 C C . ILE A 1 191 ? -14.327 5.970 26.247 1.00 90.81 191 ILE A C 1
ATOM 1488 O O . ILE A 1 191 ? -14.666 5.670 27.392 1.00 90.81 191 ILE A O 1
ATOM 1492 N N . VAL A 1 192 ? -14.756 7.083 25.643 1.00 94.88 192 VAL A N 1
ATOM 1493 C CA . VAL A 1 192 ? -15.610 8.078 26.312 1.00 94.88 192 VAL A CA 1
ATOM 1494 C C . VAL A 1 192 ? -16.941 7.455 26.736 1.00 94.88 192 VAL A C 1
ATOM 1496 O O . VAL A 1 192 ? -17.350 7.612 27.885 1.00 94.88 192 VAL A O 1
ATOM 1499 N N . ILE A 1 193 ? -17.593 6.696 25.852 1.00 92.94 193 ILE A N 1
ATOM 1500 C CA . ILE A 1 193 ? -18.860 6.013 26.151 1.00 92.94 193 ILE A CA 1
ATOM 1501 C C . ILE A 1 193 ? -18.670 4.978 27.268 1.00 92.94 193 ILE A C 1
ATOM 1503 O O . ILE A 1 193 ? -19.469 4.936 28.206 1.00 92.94 193 ILE A O 1
ATOM 1507 N N . SER A 1 194 ? -17.591 4.191 27.218 1.00 90.00 194 SER A N 1
ATOM 1508 C CA . SER A 1 194 ? -17.274 3.203 28.259 1.00 90.00 194 SER A CA 1
ATOM 1509 C C . SER A 1 194 ? -17.046 3.857 29.620 1.00 90.00 194 SER A C 1
ATOM 1511 O O . SER A 1 194 ? -17.567 3.382 30.630 1.00 90.00 194 SER A O 1
ATOM 1513 N N . LEU A 1 195 ? -16.323 4.981 29.650 1.00 92.69 195 LEU A N 1
ATOM 1514 C CA . LEU A 1 195 ? -16.063 5.742 30.868 1.00 92.69 195 LEU A CA 1
ATOM 1515 C C . LEU A 1 195 ? -17.356 6.323 31.453 1.00 92.69 195 LEU A C 1
ATOM 1517 O O . LEU A 1 195 ? -17.608 6.178 32.648 1.00 92.69 195 LEU A O 1
ATOM 1521 N N . LEU A 1 196 ? -18.199 6.940 30.618 1.00 94.75 196 LEU A N 1
ATOM 1522 C CA . LEU A 1 196 ? -19.485 7.494 31.051 1.00 94.75 196 LEU A CA 1
ATOM 1523 C C . LEU A 1 196 ? -20.375 6.413 31.667 1.00 94.75 196 LEU A C 1
ATOM 1525 O O . LEU A 1 196 ? -20.949 6.616 32.738 1.00 94.75 196 LEU A O 1
ATOM 1529 N N . ILE A 1 197 ? -20.448 5.239 31.038 1.00 91.81 197 ILE A N 1
ATOM 1530 C CA . ILE A 1 197 ? -21.250 4.127 31.551 1.00 91.81 197 ILE A CA 1
ATOM 1531 C C . ILE A 1 197 ? -20.656 3.573 32.854 1.00 91.81 197 ILE A C 1
ATOM 1533 O O . ILE A 1 197 ? -21.407 3.331 33.801 1.00 91.81 197 ILE A O 1
ATOM 1537 N N . ALA A 1 198 ? -19.330 3.459 32.966 1.00 89.88 198 ALA A N 1
ATOM 1538 C CA . ALA A 1 198 ? -18.662 3.067 34.208 1.00 89.88 198 ALA A CA 1
ATOM 1539 C C . ALA A 1 198 ? -18.965 4.027 35.370 1.00 89.88 198 ALA A C 1
ATOM 1541 O O . ALA A 1 198 ? -19.260 3.576 36.482 1.00 89.88 198 ALA A O 1
ATOM 1542 N N . VAL A 1 199 ? -18.969 5.340 35.115 1.00 94.12 199 VAL A N 1
ATOM 1543 C CA . VAL A 1 199 ? -19.344 6.358 36.110 1.00 94.12 199 VAL A CA 1
ATOM 1544 C C . VAL A 1 199 ? -20.808 6.202 36.527 1.00 94.12 199 VAL A C 1
ATOM 1546 O O . VAL A 1 199 ? -21.100 6.189 37.724 1.00 94.12 199 VAL A O 1
ATOM 1549 N N . ILE A 1 200 ? -21.728 6.017 35.573 1.00 92.50 200 ILE A N 1
ATOM 1550 C CA . ILE A 1 200 ? -23.161 5.829 35.860 1.00 92.50 200 ILE A CA 1
ATOM 1551 C C . ILE A 1 200 ? -23.387 4.577 36.717 1.00 92.50 200 ILE A C 1
ATOM 1553 O O . ILE A 1 200 ? -24.076 4.648 37.736 1.00 92.50 200 ILE A O 1
ATOM 1557 N N . VAL A 1 201 ? -22.786 3.441 36.348 1.00 89.69 201 VAL A N 1
ATOM 1558 C CA . VAL A 1 201 ? -22.906 2.185 37.107 1.00 89.69 201 VAL A CA 1
ATOM 1559 C C . VAL A 1 201 ? -22.340 2.350 38.519 1.00 89.69 201 VAL A C 1
ATOM 1561 O O . VAL A 1 201 ? -22.991 1.949 39.486 1.00 89.69 201 VAL A O 1
ATOM 1564 N N . SER A 1 202 ? -21.182 3.002 38.657 1.00 89.44 202 SER A N 1
ATOM 1565 C CA . SER A 1 202 ? -20.554 3.270 39.958 1.00 89.44 202 SER A CA 1
ATOM 1566 C C . SER A 1 202 ? -21.433 4.152 40.848 1.00 89.44 202 SER A C 1
ATOM 1568 O O . SER A 1 202 ? -21.639 3.844 42.023 1.00 89.44 202 SER A O 1
ATOM 1570 N N . PHE A 1 203 ? -22.018 5.215 40.288 1.00 92.62 203 PHE A N 1
ATOM 1571 C CA . PHE A 1 203 ? -22.920 6.109 41.013 1.00 92.62 203 PHE A CA 1
ATOM 1572 C C . PHE A 1 203 ? -24.203 5.393 41.462 1.00 92.62 203 PHE A C 1
ATOM 1574 O O . PHE A 1 203 ? -24.641 5.541 42.606 1.00 92.62 203 PHE A O 1
ATOM 1581 N N . VAL A 1 204 ? -24.792 4.563 40.593 1.00 89.12 204 VAL A N 1
ATOM 1582 C CA . VAL A 1 204 ? -25.976 3.757 40.932 1.00 89.12 204 VAL A CA 1
ATOM 1583 C C . VAL A 1 204 ? -25.658 2.751 42.040 1.00 89.12 204 VAL A C 1
ATOM 1585 O O . VAL A 1 204 ? -26.467 2.590 42.957 1.00 89.12 204 VAL A O 1
ATOM 1588 N N . ALA A 1 205 ? -24.494 2.101 41.989 1.00 87.12 205 ALA A N 1
ATOM 1589 C CA . ALA A 1 205 ? -24.050 1.177 43.029 1.00 87.12 205 ALA A CA 1
ATOM 1590 C C . ALA A 1 205 ? -23.856 1.891 44.377 1.00 87.12 205 ALA A C 1
ATOM 1592 O O . ALA A 1 205 ? -24.369 1.416 45.392 1.00 87.12 205 ALA A O 1
ATOM 1593 N N . ALA A 1 206 ? -23.210 3.063 44.384 1.00 88.94 206 ALA A N 1
ATOM 1594 C CA . ALA A 1 206 ? -23.030 3.867 45.591 1.00 88.94 206 ALA A CA 1
ATOM 1595 C C . ALA A 1 206 ? -24.378 4.221 46.246 1.00 88.94 206 ALA A C 1
ATOM 1597 O O . ALA A 1 206 ? -24.587 3.949 47.428 1.00 88.94 206 ALA A O 1
ATOM 1598 N N . LYS A 1 207 ? -25.343 4.715 45.461 1.00 88.31 207 LYS A N 1
ATOM 1599 C CA . LYS A 1 207 ? -26.655 5.126 45.983 1.00 88.31 207 LYS A CA 1
ATOM 1600 C C . LYS A 1 207 ? -27.534 3.960 46.444 1.00 88.31 207 LYS A C 1
ATOM 1602 O O . LYS A 1 207 ? -28.332 4.108 47.366 1.00 88.31 207 LYS A O 1
ATOM 1607 N N . LYS A 1 208 ? -27.443 2.798 45.787 1.00 85.44 208 LYS A N 1
ATOM 1608 C CA . LYS A 1 208 ? -28.308 1.640 46.091 1.00 85.44 208 LYS A CA 1
ATOM 1609 C C . LYS A 1 208 ? -27.731 0.680 47.126 1.00 85.44 208 LYS A C 1
ATOM 1611 O O . LYS A 1 208 ? -28.498 -0.099 47.682 1.00 85.44 208 LYS A O 1
ATOM 1616 N N . ILE A 1 209 ? -26.420 0.708 47.362 1.00 87.81 209 ILE A N 1
ATOM 1617 C CA . ILE A 1 209 ? -25.745 -0.233 48.264 1.00 87.81 209 ILE A CA 1
ATOM 1618 C C . ILE A 1 209 ? -24.996 0.524 49.356 1.00 87.81 209 ILE A C 1
ATOM 1620 O O . ILE A 1 209 ? -25.296 0.338 50.534 1.00 87.81 209 ILE A O 1
ATOM 1624 N N . THR A 1 210 ? -24.068 1.406 48.982 1.00 88.62 210 THR A N 1
ATOM 1625 C CA . THR A 1 210 ? -23.217 2.114 49.949 1.00 88.62 210 THR A CA 1
ATOM 1626 C C . THR A 1 210 ? -24.031 3.001 50.890 1.00 88.62 210 THR A C 1
ATOM 1628 O O . THR A 1 210 ? -23.828 2.927 52.101 1.00 88.62 210 THR A O 1
ATOM 1631 N N . ASP A 1 211 ? -24.985 3.785 50.377 1.00 88.25 211 ASP A N 1
ATOM 1632 C CA . ASP A 1 211 ? -25.784 4.705 51.203 1.00 88.25 211 ASP A CA 1
ATOM 1633 C C . ASP A 1 211 ? -26.654 3.977 52.254 1.00 88.25 211 ASP A C 1
ATOM 1635 O O . ASP A 1 211 ? -26.556 4.315 53.439 1.00 88.25 211 ASP A O 1
ATOM 1639 N N . PRO A 1 212 ? -27.463 2.949 51.907 1.00 87.25 212 PRO A N 1
ATOM 1640 C CA . PRO A 1 212 ? -28.220 2.190 52.904 1.00 87.25 212 PRO A CA 1
ATOM 1641 C C . PRO A 1 212 ? -27.351 1.472 53.939 1.00 87.25 212 PRO A C 1
ATOM 1643 O O . PRO A 1 212 ? -27.701 1.458 55.118 1.00 87.25 212 PRO A O 1
ATOM 1646 N N . VAL A 1 213 ? -26.220 0.891 53.517 1.00 90.19 213 VAL A N 1
ATOM 1647 C CA . VAL A 1 213 ? -25.280 0.227 54.434 1.00 90.19 213 VAL A CA 1
ATOM 1648 C C . VAL A 1 213 ? -24.693 1.246 55.404 1.00 90.19 213 VAL A C 1
ATOM 1650 O O . VAL A 1 213 ? -24.700 1.010 56.607 1.00 90.19 213 VAL A O 1
ATOM 1653 N N . LYS A 1 214 ? -24.262 2.412 54.910 1.00 89.44 214 LYS A N 1
ATOM 1654 C CA . LYS A 1 214 ? -23.743 3.495 55.751 1.00 89.44 214 LYS A CA 1
ATOM 1655 C C . LYS A 1 214 ? -24.786 3.974 56.763 1.00 89.44 214 LYS A C 1
ATOM 1657 O O . LYS A 1 214 ? -24.443 4.152 57.927 1.00 89.44 214 LYS A O 1
ATOM 1662 N N . ASN A 1 215 ? -26.049 4.119 56.351 1.00 88.38 215 ASN A N 1
ATOM 1663 C CA . ASN A 1 215 ? -27.147 4.478 57.253 1.00 88.38 215 ASN A CA 1
ATOM 1664 C C . ASN A 1 215 ? -27.337 3.425 58.361 1.00 88.38 215 ASN A C 1
ATOM 1666 O O . ASN A 1 215 ? -27.363 3.769 59.541 1.00 88.38 215 ASN A O 1
ATOM 1670 N N . LEU A 1 216 ? -27.382 2.136 58.007 1.00 90.25 216 LEU A N 1
ATOM 1671 C CA . LEU A 1 216 ? -27.478 1.054 58.994 1.00 90.25 216 LEU A CA 1
ATOM 1672 C C . LEU A 1 216 ? -26.296 1.054 59.968 1.00 90.25 216 LEU A C 1
ATOM 1674 O O . LEU A 1 216 ? -26.514 0.917 61.169 1.00 90.25 216 LEU A O 1
ATOM 1678 N N . THR A 1 217 ? -25.074 1.278 59.481 1.00 90.38 217 THR A N 1
ATOM 1679 C CA . THR A 1 217 ? -23.882 1.411 60.330 1.00 90.38 217 THR A CA 1
ATOM 1680 C C . THR A 1 217 ? -24.000 2.594 61.292 1.00 90.38 217 THR A C 1
ATOM 1682 O O . THR A 1 217 ? -23.676 2.460 62.469 1.00 90.38 217 THR A O 1
ATOM 1685 N N . THR A 1 218 ? -24.502 3.746 60.836 1.00 89.44 218 THR A N 1
ATOM 1686 C CA . THR A 1 218 ? -24.726 4.912 61.706 1.00 89.44 218 THR A CA 1
ATOM 1687 C C . THR A 1 218 ? -25.782 4.637 62.779 1.00 89.44 218 THR A C 1
ATOM 1689 O O . THR A 1 218 ? -25.581 5.004 63.935 1.00 89.44 218 THR A O 1
ATOM 1692 N N . VAL A 1 219 ? -26.890 3.975 62.433 1.00 88.75 219 VAL A N 1
ATOM 1693 C CA . VAL A 1 219 ? -27.916 3.596 63.419 1.00 88.75 219 VAL A CA 1
ATOM 1694 C C . VAL A 1 219 ? -27.360 2.583 64.424 1.00 88.75 219 VAL A C 1
ATOM 1696 O O . VAL A 1 219 ? -27.603 2.717 65.620 1.00 88.75 219 VAL A O 1
ATOM 1699 N N . ALA A 1 220 ? -26.579 1.603 63.963 1.00 89.00 220 ALA A N 1
ATOM 1700 C CA . ALA A 1 220 ? -25.922 0.620 64.821 1.00 89.00 220 ALA A CA 1
ATOM 1701 C C . ALA A 1 220 ? -25.004 1.272 65.865 1.00 89.00 220 ALA A C 1
ATOM 1703 O O . ALA A 1 220 ? -25.086 0.935 67.045 1.00 89.00 220 ALA A O 1
ATOM 1704 N N . ASP A 1 221 ? -24.175 2.232 65.444 1.00 90.31 221 ASP A N 1
ATOM 1705 C CA . ASP A 1 221 ? -23.260 2.959 66.331 1.00 90.31 221 ASP A CA 1
ATOM 1706 C C . ASP A 1 221 ? -24.016 3.732 67.427 1.00 90.31 221 ASP A C 1
ATOM 1708 O O . ASP A 1 221 ? -23.659 3.647 68.602 1.00 90.31 221 ASP A O 1
ATOM 1712 N N . LYS A 1 222 ? -25.120 4.409 67.082 1.00 88.38 222 LYS A N 1
ATOM 1713 C CA . LYS A 1 222 ? -25.969 5.113 68.062 1.00 88.38 222 LYS A CA 1
ATOM 1714 C C . LYS A 1 222 ? -26.616 4.168 69.073 1.00 88.38 222 LYS A C 1
ATOM 1716 O O . LYS A 1 222 ? -26.519 4.400 70.277 1.00 88.38 222 LYS A O 1
ATOM 1721 N N . VAL A 1 223 ? -27.193 3.066 68.593 1.00 88.31 223 VAL A N 1
ATOM 1722 C CA . VAL A 1 223 ? -27.805 2.039 69.451 1.00 88.31 223 VAL A CA 1
ATOM 1723 C C . VAL A 1 223 ? -26.768 1.439 70.401 1.00 88.31 223 VAL A C 1
ATOM 1725 O O . VAL A 1 223 ? -27.063 1.250 71.577 1.00 88.31 223 VAL A O 1
ATOM 1728 N N . SER A 1 224 ? -25.535 1.208 69.935 1.00 87.62 224 SER A N 1
ATOM 1729 C CA . SER A 1 224 ? -24.448 0.685 70.779 1.00 87.62 224 SER A CA 1
ATOM 1730 C C . SER A 1 224 ? -24.053 1.625 71.927 1.00 87.62 224 SER A C 1
ATOM 1732 O O . SER A 1 224 ? -23.570 1.171 72.961 1.00 87.62 224 SER A O 1
ATOM 1734 N N . LYS A 1 225 ? -24.305 2.930 71.769 1.00 88.94 225 LYS A N 1
ATOM 1735 C CA . LYS A 1 225 ? -24.076 3.975 72.779 1.00 88.94 225 LYS A CA 1
ATOM 1736 C C . LYS A 1 225 ? -25.295 4.211 73.681 1.00 88.94 225 LYS A C 1
ATOM 1738 O O . LYS A 1 225 ? -25.278 5.135 74.487 1.00 88.94 225 LYS A O 1
ATOM 1743 N N . GLY A 1 226 ? -26.342 3.393 73.550 1.00 84.06 226 GLY A N 1
ATOM 1744 C CA . GLY A 1 226 ? -27.570 3.483 74.342 1.00 84.06 226 GLY A CA 1
ATOM 1745 C C . GLY A 1 226 ? -28.656 4.385 73.748 1.00 84.06 226 GLY A C 1
ATOM 1746 O O . GLY A 1 226 ? -29.736 4.474 74.326 1.00 84.06 226 GLY A O 1
ATOM 1747 N N . ASP A 1 227 ? -28.432 5.021 72.591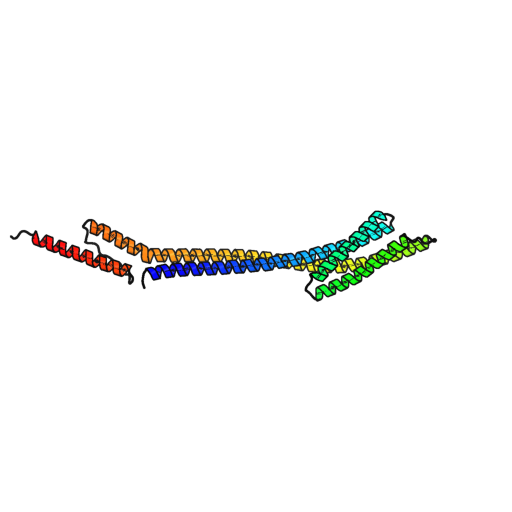 1.00 85.75 227 ASP A N 1
ATOM 1748 C CA . ASP A 1 227 ? -29.475 5.788 71.901 1.00 85.75 227 ASP A CA 1
ATOM 1749 C C . ASP A 1 227 ? -30.308 4.872 70.998 1.00 85.75 227 ASP A C 1
ATOM 1751 O O . ASP A 1 227 ? -29.961 4.583 69.850 1.00 85.75 227 ASP A O 1
ATOM 1755 N N . ILE A 1 228 ? -31.439 4.416 71.532 1.00 83.69 228 ILE A N 1
ATOM 1756 C CA . ILE A 1 228 ? -32.390 3.563 70.814 1.00 83.69 228 ILE A CA 1
ATOM 1757 C C . ILE A 1 228 ? -33.546 4.349 70.186 1.00 83.69 228 ILE A C 1
ATOM 1759 O O . ILE A 1 228 ? -34.478 3.751 69.646 1.00 83.69 228 ILE A O 1
ATOM 1763 N N . THR A 1 229 ? -33.532 5.683 70.227 1.00 80.31 229 THR A N 1
ATOM 1764 C CA . THR A 1 229 ? -34.648 6.502 69.716 1.00 80.31 229 THR A CA 1
ATOM 1765 C C . THR A 1 229 ? -34.721 6.523 68.186 1.00 80.31 229 THR A C 1
ATOM 1767 O O . THR A 1 229 ? -35.803 6.712 67.618 1.00 80.31 229 THR A O 1
ATOM 1770 N N . GLU A 1 230 ? -33.605 6.233 67.518 1.00 76.69 230 GLU A N 1
ATOM 1771 C CA . GLU A 1 230 ? -33.468 6.287 66.065 1.00 76.69 230 GLU A CA 1
ATOM 1772 C C . GLU A 1 230 ? -34.330 5.279 65.296 1.00 76.69 230 GLU A C 1
ATOM 1774 O O . GLU A 1 230 ? -34.603 4.152 65.728 1.00 76.69 230 GLU A O 1
ATOM 1779 N N . LYS A 1 231 ? -34.753 5.692 64.095 1.00 77.25 231 LYS A N 1
ATOM 1780 C CA . LYS A 1 231 ? -35.588 4.882 63.198 1.00 77.25 231 LYS A CA 1
ATOM 1781 C C . LYS A 1 231 ? -34.776 4.419 61.995 1.00 77.25 231 LYS A C 1
ATOM 1783 O O . LYS A 1 231 ? -34.316 5.227 61.197 1.00 77.25 231 LYS A O 1
ATOM 1788 N N . VAL A 1 232 ? -34.701 3.104 61.792 1.00 83.31 232 VAL A N 1
ATOM 1789 C CA . VAL A 1 232 ? -34.116 2.518 60.578 1.00 83.31 232 VAL A CA 1
ATOM 1790 C C . VAL A 1 232 ? -35.018 2.823 59.374 1.00 83.31 232 VAL A C 1
ATOM 1792 O O . VAL A 1 232 ? -36.039 2.165 59.159 1.00 83.31 232 VAL A O 1
ATOM 1795 N N . GLN A 1 233 ? -34.642 3.818 58.573 1.00 77.06 233 GLN A N 1
ATOM 1796 C CA . GLN A 1 233 ? -35.345 4.205 57.346 1.00 77.06 233 GLN A CA 1
ATOM 1797 C C . GLN A 1 233 ? -34.613 3.657 56.123 1.00 77.06 233 GLN A C 1
ATOM 1799 O O . GLN A 1 233 ? -33.893 4.363 55.424 1.00 77.06 233 GLN A O 1
ATOM 1804 N N . VAL A 1 234 ? -34.789 2.362 55.880 1.00 82.12 234 VAL A N 1
ATOM 1805 C CA . VAL A 1 234 ? -34.271 1.696 54.687 1.00 82.12 234 VAL A CA 1
ATOM 1806 C C . VAL A 1 234 ? -35.440 1.038 53.975 1.00 82.12 234 VAL A C 1
ATOM 1808 O O . VAL A 1 234 ? -36.098 0.156 54.528 1.00 82.12 234 VAL A O 1
ATOM 1811 N N . SER A 1 235 ? -35.711 1.512 52.761 1.00 77.88 235 SER A N 1
ATOM 1812 C CA . SER A 1 235 ? -36.698 0.934 51.855 1.00 77.88 235 SER A CA 1
ATOM 1813 C C . SER A 1 235 ? -35.947 0.179 50.768 1.00 77.88 235 SER A C 1
ATOM 1815 O O . SER A 1 235 ? -35.522 0.754 49.767 1.00 77.88 235 SER A O 1
ATOM 1817 N N . SER A 1 236 ? -35.708 -1.106 51.016 1.00 84.50 236 SER A N 1
ATOM 1818 C CA . SER A 1 236 ? -35.154 -2.028 50.029 1.00 84.50 236 SER A CA 1
ATOM 1819 C C . SER A 1 236 ? -35.887 -3.363 50.108 1.00 84.50 236 SER A C 1
ATOM 1821 O O . SER A 1 236 ? -36.352 -3.760 51.174 1.00 84.50 236 SER A O 1
ATOM 1823 N N . SER A 1 237 ? -35.999 -4.043 48.970 1.00 84.50 237 SER A N 1
ATOM 1824 C CA . SER A 1 237 ? -36.626 -5.365 48.812 1.00 84.50 237 SER A CA 1
ATOM 1825 C C . SER A 1 237 ? -35.597 -6.472 48.540 1.00 84.50 237 SER A C 1
ATOM 1827 O O . SER A 1 237 ? -35.890 -7.481 47.896 1.00 84.50 237 SER A O 1
ATOM 1829 N N . ASP A 1 238 ? -34.355 -6.238 48.951 1.00 87.69 238 ASP A N 1
ATOM 1830 C CA . ASP A 1 238 ? -33.238 -7.181 48.887 1.00 87.69 238 ASP A CA 1
ATOM 1831 C C . ASP A 1 238 ? -32.655 -7.421 50.290 1.00 87.69 238 ASP A C 1
ATOM 1833 O O . ASP A 1 238 ? -33.254 -7.038 51.295 1.00 87.69 238 ASP A O 1
ATOM 1837 N N . GLU A 1 239 ? -31.475 -8.028 50.370 1.00 88.06 239 GLU A N 1
ATOM 1838 C CA . GLU A 1 239 ? -30.813 -8.380 51.625 1.00 88.06 239 GLU A CA 1
ATOM 1839 C C . GLU A 1 239 ? -30.483 -7.151 52.482 1.00 88.06 239 GLU A C 1
ATOM 1841 O O . GLU A 1 239 ? -30.379 -7.286 53.697 1.00 88.06 239 GLU A O 1
ATOM 1846 N N . ILE A 1 240 ? -30.375 -5.943 51.903 1.00 90.12 240 ILE A N 1
ATOM 1847 C CA . ILE A 1 240 ? -30.255 -4.704 52.685 1.00 90.12 240 ILE A CA 1
ATOM 1848 C C . ILE A 1 240 ? -31.567 -4.443 53.432 1.00 90.12 240 ILE A C 1
ATOM 1850 O O . ILE A 1 240 ? -31.557 -4.016 54.585 1.00 90.12 240 ILE A O 1
ATOM 1854 N N . GLY A 1 241 ? -32.704 -4.702 52.784 1.00 89.19 241 GLY A N 1
ATOM 1855 C CA . GLY A 1 241 ? -34.028 -4.614 53.395 1.00 89.19 241 GLY A CA 1
ATOM 1856 C C . GLY A 1 241 ? -34.215 -5.646 54.502 1.00 89.19 241 GLY A C 1
ATOM 1857 O O . GLY A 1 241 ? -34.674 -5.304 55.594 1.00 89.19 241 GLY A O 1
ATOM 1858 N N . ASP A 1 242 ? -33.792 -6.886 54.259 1.00 89.69 242 ASP A N 1
ATOM 1859 C CA . ASP A 1 242 ? -33.843 -7.959 55.258 1.00 89.69 242 ASP A CA 1
ATOM 1860 C C . ASP A 1 242 ? -32.950 -7.651 56.468 1.00 89.69 242 ASP A C 1
ATOM 1862 O O . ASP A 1 242 ? -33.368 -7.832 57.620 1.00 89.69 242 ASP A O 1
ATOM 1866 N N . LEU A 1 243 ? -31.752 -7.107 56.227 1.00 89.50 243 LEU A N 1
ATOM 1867 C CA . LEU A 1 243 ? -30.846 -6.639 57.273 1.00 89.50 243 LEU A CA 1
ATOM 1868 C C . LEU A 1 243 ? -31.470 -5.488 58.065 1.00 89.50 243 LEU A C 1
ATOM 1870 O O . LEU A 1 243 ? -31.520 -5.546 59.293 1.00 89.50 243 LEU A O 1
ATOM 1874 N N . ALA A 1 244 ? -32.018 -4.481 57.384 1.00 91.06 244 ALA A N 1
ATOM 1875 C CA . ALA A 1 244 ? -32.692 -3.355 58.020 1.00 91.06 244 ALA A CA 1
ATOM 1876 C C . ALA A 1 244 ? -33.878 -3.797 58.889 1.00 91.06 244 ALA A C 1
ATOM 1878 O O . ALA A 1 244 ? -34.056 -3.302 60.003 1.00 91.06 244 ALA A O 1
ATOM 1879 N N . ASN A 1 245 ? -34.678 -4.753 58.413 1.00 90.50 245 ASN A N 1
ATOM 1880 C CA . ASN A 1 245 ? -35.802 -5.307 59.165 1.00 90.50 245 ASN A CA 1
ATOM 1881 C C . ASN A 1 245 ? -35.339 -6.115 60.384 1.00 90.50 245 ASN A C 1
ATOM 1883 O O . ASN A 1 245 ? -35.954 -6.027 61.447 1.00 90.50 245 ASN A O 1
ATOM 1887 N N . SER A 1 246 ? -34.238 -6.858 60.264 1.00 90.12 246 SER A N 1
ATOM 1888 C CA . SER A 1 246 ? -33.618 -7.555 61.398 1.00 90.12 246 SER A CA 1
ATOM 1889 C C . SER A 1 246 ? -33.107 -6.565 62.447 1.00 90.12 246 SER A C 1
ATOM 1891 O O . SER A 1 246 ? -33.377 -6.735 63.636 1.00 90.12 246 SER A O 1
ATOM 1893 N N . PHE A 1 247 ? -32.486 -5.470 62.004 1.00 88.38 247 PHE A N 1
ATOM 1894 C CA . PHE A 1 247 ? -32.022 -4.390 62.873 1.00 88.38 247 PHE A CA 1
ATOM 1895 C C . PHE A 1 247 ? -33.180 -3.694 63.608 1.00 88.38 247 PHE A C 1
ATOM 1897 O O . PHE A 1 247 ? -33.100 -3.463 64.813 1.00 88.38 247 PHE A O 1
ATOM 1904 N N . LYS A 1 248 ? -34.305 -3.436 62.921 1.00 89.44 248 LYS A N 1
ATOM 1905 C CA . LYS A 1 248 ? -35.533 -2.909 63.551 1.00 89.44 248 LYS A CA 1
ATOM 1906 C C . LYS A 1 248 ? -36.042 -3.815 64.671 1.00 89.44 248 LYS A C 1
ATOM 1908 O O . LYS A 1 248 ? -36.401 -3.314 65.734 1.00 89.44 248 LYS A O 1
ATOM 1913 N N . ARG A 1 249 ? -36.080 -5.135 64.447 1.00 89.06 249 ARG A N 1
ATOM 1914 C CA . ARG A 1 249 ? -36.528 -6.099 65.468 1.00 89.06 249 ARG A CA 1
ATOM 1915 C C . ARG A 1 249 ? -35.629 -6.068 66.706 1.00 89.06 249 ARG A C 1
ATOM 1917 O O . ARG A 1 249 ? -36.150 -6.057 67.815 1.00 89.06 249 ARG A O 1
ATOM 1924 N N . MET A 1 250 ? -34.312 -5.979 66.520 1.00 88.25 250 MET A N 1
ATOM 1925 C CA . MET A 1 250 ? -33.348 -5.865 67.620 1.00 88.25 250 MET A CA 1
ATOM 1926 C C . MET A 1 250 ? -33.544 -4.578 68.438 1.00 88.25 250 MET A C 1
ATOM 1928 O O . MET A 1 250 ? -33.635 -4.643 69.660 1.00 88.25 250 MET A O 1
ATOM 1932 N N . ILE A 1 251 ? -33.674 -3.419 67.779 1.00 88.69 251 ILE A N 1
ATOM 1933 C CA . ILE A 1 251 ? -33.922 -2.135 68.463 1.00 88.69 251 ILE A CA 1
ATOM 1934 C C . ILE A 1 251 ? -35.229 -2.188 69.264 1.00 88.69 251 ILE A C 1
ATOM 1936 O O . ILE A 1 251 ? -35.277 -1.725 70.401 1.00 88.69 251 ILE A O 1
ATOM 1940 N N . ASN A 1 252 ? -36.288 -2.771 68.697 1.00 87.94 252 ASN A N 1
ATOM 1941 C CA . ASN A 1 252 ? -37.559 -2.917 69.404 1.00 87.94 252 ASN A CA 1
ATOM 1942 C C . ASN A 1 252 ? -37.433 -3.824 70.637 1.00 87.94 252 ASN A C 1
ATOM 1944 O O . ASN A 1 252 ? -38.008 -3.501 71.671 1.00 87.94 252 ASN A O 1
ATOM 1948 N N . ALA A 1 253 ? -36.657 -4.910 70.565 1.00 86.94 253 ALA A N 1
ATOM 1949 C CA . ALA A 1 253 ? -36.395 -5.763 71.725 1.00 86.94 253 ALA A CA 1
ATOM 1950 C C . ALA A 1 253 ? -35.652 -5.005 72.842 1.00 86.94 253 ALA A C 1
ATOM 1952 O O . ALA A 1 253 ? -36.037 -5.110 74.004 1.00 86.94 253 ALA A O 1
ATOM 1953 N N . PHE A 1 254 ? -34.652 -4.184 72.496 1.00 86.38 254 PHE A N 1
ATOM 1954 C CA . PHE A 1 254 ? -33.981 -3.308 73.465 1.00 86.38 254 PHE A CA 1
ATOM 1955 C C . PHE A 1 254 ? -34.935 -2.297 74.106 1.00 86.38 254 PHE A C 1
ATOM 1957 O O . PHE A 1 254 ? -34.897 -2.133 75.321 1.00 86.38 254 PHE A O 1
ATOM 1964 N N . LYS A 1 255 ? -35.833 -1.677 73.329 1.00 85.56 255 LYS A N 1
ATOM 1965 C CA . LYS A 1 255 ? -36.860 -0.762 73.864 1.00 85.56 255 LYS A CA 1
ATOM 1966 C C . LYS A 1 255 ? -37.778 -1.441 74.872 1.00 85.56 255 LYS A C 1
ATOM 1968 O O . LYS A 1 255 ? -38.095 -0.850 75.897 1.00 85.56 255 LYS A O 1
ATOM 1973 N N . VAL A 1 256 ? -38.202 -2.672 74.583 1.00 86.56 256 VAL A N 1
ATOM 1974 C CA . VAL A 1 256 ? -39.042 -3.456 75.500 1.00 86.56 256 VAL A CA 1
ATOM 1975 C C . VAL A 1 256 ? -38.278 -3.773 76.787 1.00 86.56 256 VAL A C 1
ATOM 1977 O O . VAL A 1 256 ? -38.806 -3.536 77.867 1.00 86.56 256 VAL A O 1
ATOM 1980 N N . MET A 1 257 ? -37.024 -4.227 76.690 1.00 85.38 257 MET A N 1
ATOM 1981 C CA . MET A 1 257 ? -36.191 -4.498 77.871 1.00 85.38 257 MET A CA 1
ATOM 1982 C C . MET A 1 257 ? -35.931 -3.240 78.714 1.00 85.38 257 MET A C 1
ATOM 1984 O O . MET A 1 257 ? -36.014 -3.301 79.938 1.00 85.38 257 MET A O 1
ATOM 1988 N N . GLU A 1 258 ? -35.658 -2.094 78.084 1.00 83.75 258 GLU A N 1
ATOM 1989 C CA . GLU A 1 258 ? -35.473 -0.820 78.790 1.00 83.75 258 GLU A CA 1
ATOM 1990 C C . GLU A 1 258 ? -36.759 -0.381 79.511 1.00 83.75 258 GLU A C 1
ATOM 1992 O O . GLU A 1 258 ? -36.703 0.046 80.665 1.00 83.75 258 GLU A O 1
ATOM 1997 N N . ALA A 1 259 ? -37.921 -0.516 78.862 1.00 84.38 259 ALA A N 1
ATOM 1998 C CA . ALA A 1 259 ? -39.212 -0.196 79.468 1.00 84.38 259 ALA A CA 1
ATOM 1999 C C . ALA A 1 259 ? -39.499 -1.080 80.693 1.00 84.38 259 ALA A C 1
ATOM 2001 O O . ALA A 1 259 ? -39.840 -0.550 81.748 1.00 84.38 259 ALA A O 1
ATOM 2002 N N . MET A 1 260 ? -39.267 -2.394 80.587 1.00 83.00 260 MET A N 1
ATOM 2003 C CA . MET A 1 260 ? -39.426 -3.332 81.707 1.00 83.00 260 MET A CA 1
ATOM 2004 C C . MET A 1 260 ? -38.479 -3.001 82.871 1.00 83.00 260 MET A C 1
ATOM 2006 O O . MET A 1 260 ? -38.892 -3.000 84.026 1.00 83.00 260 MET A O 1
ATOM 2010 N N . SER A 1 261 ? -37.222 -2.644 82.581 1.00 80.75 261 SER A N 1
ATOM 2011 C CA . SER A 1 261 ? -36.257 -2.254 83.618 1.00 80.75 261 SER A CA 1
ATOM 2012 C C . SER A 1 261 ? -36.640 -0.958 84.346 1.00 80.75 261 SER A C 1
ATOM 2014 O O . SER A 1 261 ? -36.319 -0.815 85.528 1.00 80.75 261 SER A O 1
ATOM 2016 N N . LYS A 1 262 ? -37.287 -0.002 83.666 1.00 78.25 262 LYS A N 1
ATOM 2017 C CA . LYS A 1 262 ? -37.778 1.246 84.282 1.00 78.25 262 LYS A CA 1
ATOM 2018 C C . LYS A 1 262 ? -39.027 1.022 85.138 1.00 78.25 262 LYS A C 1
ATOM 2020 O O . LYS A 1 262 ? -39.218 1.733 86.119 1.00 78.25 262 LYS A O 1
ATOM 2025 N N . GLU A 1 263 ? -39.852 0.039 84.791 1.00 73.25 263 GLU A N 1
ATOM 2026 C CA . GLU A 1 263 ? -41.066 -0.314 85.537 1.00 73.25 263 GLU A CA 1
ATOM 2027 C C . GLU A 1 263 ? -40.739 -1.006 86.874 1.00 73.25 263 GLU A C 1
ATOM 2029 O O . GLU A 1 263 ? -41.344 -0.682 87.894 1.00 73.25 263 GLU A O 1
ATOM 2034 N N . ASP A 1 264 ? -39.701 -1.851 86.912 1.00 64.50 264 ASP A N 1
ATOM 2035 C CA . ASP A 1 264 ? -39.210 -2.497 88.146 1.00 64.50 264 ASP A CA 1
ATOM 2036 C C . ASP A 1 264 ? -38.464 -1.546 89.107 1.00 64.50 264 ASP A C 1
ATOM 2038 O O . ASP A 1 264 ? -38.295 -1.856 90.287 1.00 64.50 264 ASP A O 1
ATOM 2042 N N . SER A 1 265 ? -38.009 -0.383 88.626 1.00 60.28 265 SER A N 1
ATOM 2043 C CA . SER A 1 265 ? -37.252 0.611 89.411 1.00 60.28 265 SER A CA 1
ATOM 2044 C C . SER A 1 265 ? -38.077 1.830 89.852 1.00 60.28 265 SER A C 1
ATOM 2046 O O . SER A 1 265 ? -37.555 2.706 90.548 1.00 60.28 265 SER A O 1
ATOM 2048 N N . ALA A 1 266 ? -39.368 1.887 89.509 1.00 54.09 266 ALA A N 1
ATOM 2049 C CA . ALA A 1 266 ? -40.287 2.903 90.016 1.00 54.09 266 ALA A CA 1
ATOM 2050 C C . ALA A 1 266 ? -40.618 2.637 91.503 1.00 54.09 266 ALA A C 1
ATOM 2052 O O . ALA A 1 266 ? -40.923 1.496 91.863 1.00 54.09 266 ALA A O 1
ATOM 2053 N N . PRO A 1 267 ? -40.573 3.650 92.393 1.00 53.84 267 PRO A N 1
ATOM 2054 C CA . PRO A 1 267 ? -40.854 3.440 93.806 1.00 53.84 267 PRO A CA 1
ATOM 2055 C C . PRO A 1 267 ? -42.300 2.971 93.961 1.00 53.84 267 PRO A C 1
ATOM 2057 O O . PRO A 1 267 ? -43.239 3.670 93.578 1.00 53.84 267 PRO A O 1
ATOM 2060 N N . LYS A 1 268 ? -42.473 1.773 94.527 1.00 57.97 268 LYS A N 1
ATOM 2061 C CA . LYS A 1 268 ? -43.765 1.355 95.067 1.00 57.97 268 LYS A CA 1
ATOM 2062 C C . LYS A 1 268 ? -44.078 2.336 96.194 1.00 57.97 268 LYS A C 1
ATOM 2064 O O . LYS A 1 268 ? -43.321 2.390 97.162 1.00 57.97 268 LYS A O 1
ATOM 2069 N N . GLY A 1 269 ? -45.085 3.178 95.962 1.00 56.59 269 GLY A N 1
ATOM 2070 C CA . GLY A 1 269 ? -45.549 4.185 96.916 1.00 56.59 269 GLY A CA 1
ATOM 2071 C C . GLY A 1 269 ? -45.910 3.598 98.271 1.00 56.59 269 GLY A C 1
ATOM 2072 O O . GLY A 1 269 ? -46.218 2.384 98.331 1.00 56.59 269 GLY A O 1
#

Secondary structure (DSSP, 8-state):
--HHHHHHHHHHHHHHHHHHHHHHHHHHHHHHHHHHHHHHHHHHHHHHHHHHHHHHHHHHHHHHHHHTT-HHHHHHHHHHHHHHHHHHHHHHHHH---HHHHHHHHHHHHHHHHHHHHHHHHHHHHHS--SSHHHHHHHHHHHHHHHHHHHHHHHHHHHHHHHHHHHHHHHHHHHHHHHHHHHHHHHHHHHHHHHHHHHHHHHHHIIIIIHHHHHHHHHHHHHHTT----------SSHHHHHHHHHHHHHHHHHHHHHHHHHTTS---

Sequence (269 aa):
MKIMYKLLSGFIFLVLLFSIAGVVIITNLNVIETVDARVGYDFSINQYSTNYERGAAKMQVGTYLYSQGSQAMGKQMINEGKEAMGQNRDYLKNTLSDDAALKELGEIERIQDMAMAASDEVIKIVNSPDPDPAKQQKLLKQELHFLEARVDALNLKLGTFVDKTQEETSSSLKIAQDSARQTVNVTLYSIVISLLIAVIVSFVAAKKITDPVKNLTTVADKVSKGDITEKVQVSSSDEIGDLANSFKRMINAFKVMEAMSKEDSAPKG

Organism: NCBI:txid1392998